Protein AF-A0A2V8BBV4-F1 (afdb_monomer)

Foldseek 3Di:
DDDDDDDDDDPDDPPVVVVVVVVVVVVVVVVVVVVVVVVVVVVVVVVPDPPPPPVVVVVVVVVVVVVVVVVVVLFAFQDCLLFAQVQLVVLAQLPCVVVLQWHWHFFWEQALVPRDTGTQQDDFQSQHSALLSVLQVCCQPPVVAHDPSRFDHDDDPDDPVVVCVVDVDHTRNFAQDPPPRDTPSRVVSVVSNPHGFAAFADADPLLVLLVVLCVVLVLCSAQPQWGWGDDDPDSSRGGHIHRFRGSQTWTQQPPFPCDDHRRGGSRITGGGGLGCVLVDADDDPVRPRGDPLSVLCSGHRSSNSSSVSLVVDDPSNNSSNRSNSNRD

Radius of gyration: 27.38 Å; Cα contacts (8 Å, |Δi|>4): 490; chains: 1; bounding box: 69×73×59 Å

Solvent-accessible surface area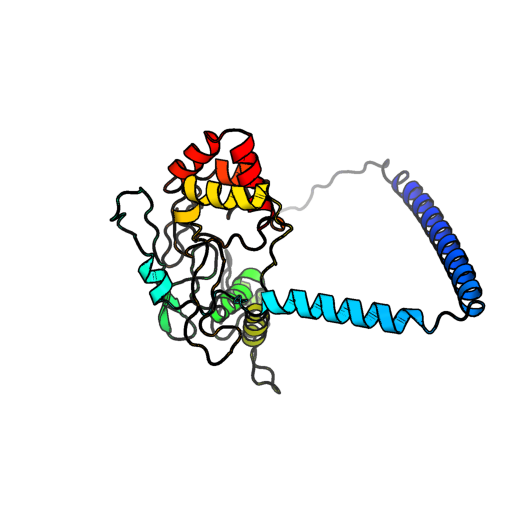 (backbone atoms only — not comparable to full-atom values): 18333 Å² total; per-residue (Å²): 135,82,88,87,84,85,90,89,90,77,96,76,66,75,72,62,63,61,57,58,58,59,59,55,57,58,56,55,58,55,52,57,59,56,52,54,58,54,51,57,60,53,58,63,57,58,76,74,54,93,76,76,74,64,61,70,56,54,52,53,54,52,52,52,52,50,53,56,61,48,62,74,58,73,61,50,33,42,53,74,80,50,40,45,56,69,66,40,56,72,62,44,28,66,78,31,84,86,67,84,60,49,45,34,26,58,27,64,30,68,30,80,88,75,70,46,78,38,50,13,62,35,71,61,41,15,60,22,52,42,62,51,53,43,39,42,52,44,32,31,80,76,66,73,37,23,23,90,88,41,49,69,83,87,66,85,95,54,52,73,71,61,46,53,74,77,48,83,75,71,71,42,65,49,55,57,38,89,88,79,65,43,36,59,46,57,53,51,28,52,50,60,58,69,40,68,63,58,65,68,51,80,74,54,72,48,19,57,54,5,53,55,45,36,49,75,34,47,51,36,76,55,32,22,59,60,48,57,24,33,90,47,95,49,77,67,39,34,64,18,50,30,78,36,28,25,56,46,24,31,36,42,34,63,69,47,83,72,55,66,41,85,66,24,49,29,43,34,36,28,42,65,58,40,61,28,42,60,79,56,71,56,31,72,99,85,45,82,16,80,43,71,69,49,39,46,69,58,33,24,58,48,37,33,64,28,31,51,43,52,74,67,43,54,72,71,56,42,50,14,30,50,41,25,53,55,15,33

Mean predicted aligned error: 13.1 Å

Nearest PDB structures (foldseek):
  5c2w-assembly1_C  TM=7.168E-01  e=1.968E-04  Candidatus Kuenenia stuttgartensis
  3o5c-assembly2_C  TM=5.918E-01  e=4.140E-04  Shewanella oneidensis

Secondary structure (DSSP, 8-state):
----------TTSHHHHHHHHHHHHHHHHHHHHHHHHHHHHHHHHHTSS---SSHHHHHHHHHHHHHHHHHHTSSB-S-STTS-HHHHHTT--TT-TT-SS---B--EEE-TTT--EEE--BSTT--BSSHHHHHHHHHHHHH----SSS-S---SSS-HHHHHHH--SPSP-----TTT---HHHHHHHHHHHPPPPPP----HHHHHHHHHHHHTTGGGTS-S-EE----SSTTTTT-EE--S----EEE-S---S--BTTB-SSEEE----TTGGG--SBSSSS-BSSHHHHHHH--GGGHHHHHHHHHS-HHHHHHHHHHHHH-

pLDDT: mean 80.28, std 25.25, range [24.42, 98.56]

Sequence (328 aa):
MRCLGSPAENSRSSAWVSAISRRSRRSKTASVRRSTARAARSATACRRSGARASWRKSGRRAETNAASSWSSYRSRARCFRPIPDEVLLALDDADDRDGDGISGRAAIVTDIATGHRRVGRFGWKAQQATLLAFSADAYRNEMGITNDLFPDEVAFGITAEQMKLCDRIPDPEDKPDRRTRRRAIDNFESFMKFLAPAGRGPIDDAGRAGEAVFGAAGCASCHVPSLQTGPSPNPLFNRKVVPLFSDLLLHDIGTGDGISQEAASPQEFRTPPLWGLRLRRPLLHDGTAATVEDAIGLHGGEAASARGRFLALPADRRAALLAFLKSL

Structure (mmCIF, N/CA/C/O backbone):
data_AF-A0A2V8BBV4-F1
#
_entry.id   AF-A0A2V8BBV4-F1
#
loop_
_atom_site.group_PDB
_atom_site.id
_atom_site.type_symbol
_atom_site.label_atom_id
_atom_site.label_alt_id
_atom_site.label_comp_id
_atom_site.label_asym_id
_atom_site.label_entity_id
_atom_site.label_seq_id
_atom_site.pdbx_PDB_ins_code
_atom_site.Cartn_x
_atom_site.Cartn_y
_atom_site.Cartn_z
_atom_site.occupancy
_atom_site.B_iso_or_equiv
_atom_site.auth_seq_id
_atom_site.auth_comp_id
_atom_site.auth_asym_id
_atom_site.auth_atom_id
_atom_site.pdbx_PDB_model_num
ATOM 1 N N . MET A 1 1 ? 37.925 34.035 -15.798 1.00 33.38 1 MET A N 1
ATOM 2 C CA . MET A 1 1 ? 38.186 35.017 -14.724 1.00 33.38 1 MET A CA 1
ATOM 3 C C . MET A 1 1 ? 38.431 34.265 -13.420 1.00 33.38 1 MET A C 1
ATOM 5 O O . MET A 1 1 ? 37.592 33.471 -13.041 1.00 33.38 1 MET A O 1
ATOM 9 N N . ARG A 1 2 ? 39.627 34.481 -12.851 1.00 26.50 2 ARG A N 1
ATOM 10 C CA . ARG A 1 2 ? 40.123 34.310 -11.466 1.00 26.50 2 ARG A CA 1
ATOM 11 C C . ARG A 1 2 ? 39.508 33.256 -10.523 1.00 26.50 2 ARG A C 1
ATOM 13 O O . ARG A 1 2 ? 38.396 33.403 -10.036 1.00 26.50 2 ARG A O 1
ATOM 20 N N . CYS A 1 3 ? 40.378 32.328 -10.118 1.00 24.77 3 CYS A N 1
ATOM 21 C CA . CYS A 1 3 ? 40.445 31.758 -8.772 1.00 24.77 3 CYS A CA 1
ATOM 22 C C . CYS A 1 3 ? 40.756 32.841 -7.720 1.00 24.77 3 CYS A C 1
ATOM 24 O O . CYS A 1 3 ? 41.523 33.757 -8.025 1.00 24.77 3 CYS A O 1
ATOM 26 N N . LEU A 1 4 ? 40.245 32.675 -6.492 1.00 29.42 4 LEU A N 1
ATOM 27 C CA . LEU A 1 4 ? 40.968 32.699 -5.199 1.00 29.42 4 LEU A CA 1
ATOM 28 C C . LEU A 1 4 ? 40.015 33.033 -4.038 1.00 29.42 4 LEU A C 1
ATOM 30 O O . LEU A 1 4 ? 39.284 34.017 -4.097 1.00 29.42 4 LEU A O 1
ATOM 34 N N . GLY A 1 5 ? 40.097 32.247 -2.960 1.00 24.42 5 GLY A N 1
ATOM 35 C CA . GLY A 1 5 ? 39.477 32.568 -1.674 1.00 24.42 5 GLY A CA 1
ATOM 36 C C . GLY A 1 5 ? 39.416 31.391 -0.696 1.00 24.42 5 GLY A C 1
ATOM 37 O O . GLY A 1 5 ? 38.354 30.812 -0.514 1.00 24.42 5 GLY A O 1
ATOM 38 N N . SER A 1 6 ? 40.541 31.059 -0.053 1.00 28.62 6 SER A N 1
ATOM 39 C CA . SER A 1 6 ? 40.539 30.477 1.307 1.00 28.62 6 SER A CA 1
ATOM 40 C C . SER A 1 6 ? 40.497 31.628 2.319 1.00 28.62 6 SER A C 1
ATOM 42 O O . SER A 1 6 ? 41.046 32.692 2.020 1.00 28.62 6 SER A O 1
ATOM 44 N N . PRO A 1 7 ? 39.902 31.443 3.513 1.00 33.72 7 PRO A N 1
ATOM 45 C CA . PRO A 1 7 ? 40.756 31.190 4.685 1.00 33.72 7 PRO A CA 1
ATOM 46 C C . PRO A 1 7 ? 40.105 30.319 5.781 1.00 33.72 7 PRO A C 1
ATOM 48 O O . PRO A 1 7 ? 38.913 30.438 6.036 1.00 33.72 7 PRO A O 1
ATOM 51 N N . ALA A 1 8 ? 40.908 29.517 6.496 1.00 27.64 8 ALA A N 1
ATOM 52 C CA . ALA A 1 8 ? 40.743 29.262 7.938 1.00 27.64 8 ALA A CA 1
ATOM 53 C C . ALA A 1 8 ? 41.850 28.331 8.472 1.00 27.64 8 ALA A C 1
ATOM 55 O O . ALA A 1 8 ? 41.831 27.128 8.226 1.00 27.64 8 ALA A O 1
ATOM 56 N N . GLU A 1 9 ? 42.764 28.867 9.281 1.00 28.88 9 GLU A N 1
ATOM 57 C CA . GLU A 1 9 ? 43.585 28.084 10.211 1.00 28.88 9 GLU A CA 1
ATOM 58 C C . GLU A 1 9 ? 43.167 28.437 11.642 1.00 28.88 9 GLU A C 1
ATOM 60 O O . GLU A 1 9 ? 43.255 29.588 12.061 1.00 28.88 9 GLU A O 1
ATOM 65 N N . ASN A 1 10 ? 42.705 27.437 12.399 1.00 29.36 10 ASN A N 1
ATOM 66 C CA . ASN A 1 10 ? 42.511 27.537 13.844 1.00 29.36 10 ASN A CA 1
ATOM 67 C C . ASN A 1 10 ? 43.120 26.291 14.508 1.00 29.36 10 ASN A C 1
ATOM 69 O O . ASN A 1 10 ? 42.535 25.206 14.554 1.00 29.36 10 ASN A O 1
ATOM 73 N N . SER A 1 11 ? 44.354 26.439 14.976 1.00 35.12 11 SER A N 1
ATOM 74 C CA . SER A 1 11 ? 45.202 25.396 15.550 1.00 35.12 11 SER A CA 1
ATOM 75 C C . SER A 1 11 ? 44.885 25.147 17.031 1.00 35.12 11 SER A C 1
ATOM 77 O O . SER A 1 11 ? 45.706 25.404 17.903 1.00 35.12 11 SER A O 1
ATOM 79 N N . ARG A 1 12 ? 43.693 24.623 17.359 1.00 35.91 12 ARG A N 1
ATOM 80 C CA . ARG A 1 12 ? 43.399 24.116 18.727 1.00 35.91 12 ARG A CA 1
ATOM 81 C C . ARG A 1 12 ? 42.629 22.788 18.810 1.00 35.91 12 ARG A C 1
ATOM 83 O O . ARG A 1 12 ? 42.395 22.295 19.910 1.00 35.91 12 ARG A O 1
ATOM 90 N N . SER A 1 13 ? 42.329 22.136 17.685 1.00 38.66 13 SER A N 1
ATOM 91 C CA . SER A 1 13 ? 41.470 20.932 17.659 1.00 38.66 13 SER A CA 1
ATOM 92 C C . SER A 1 13 ? 42.217 19.586 17.592 1.00 38.66 13 SER A C 1
ATOM 94 O O . SER A 1 13 ? 41.615 18.534 17.795 1.00 38.66 13 SER A O 1
ATOM 96 N N . SER A 1 14 ? 43.531 19.571 17.344 1.00 39.09 14 SER A N 1
ATOM 97 C CA . SER A 1 14 ? 44.295 18.332 17.093 1.00 39.09 14 SER A CA 1
ATOM 98 C C . SER A 1 14 ? 44.767 17.595 18.360 1.00 39.09 14 SER A C 1
ATOM 100 O O . SER A 1 1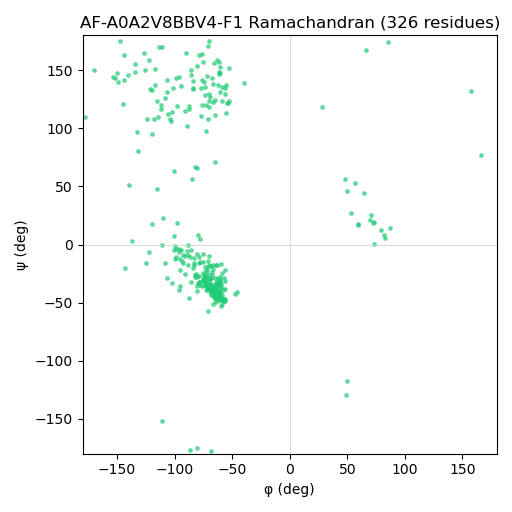4 ? 45.007 16.385 18.319 1.00 39.09 14 SER A O 1
ATOM 102 N N . ALA A 1 15 ? 44.834 18.269 19.514 1.00 38.44 15 ALA A N 1
ATOM 103 C CA . ALA A 1 15 ? 45.296 17.659 20.768 1.00 38.44 15 ALA A CA 1
ATOM 104 C C . ALA A 1 15 ? 44.214 16.822 21.490 1.00 38.44 15 ALA A C 1
ATOM 106 O O . ALA A 1 15 ? 44.534 15.839 22.159 1.00 38.44 15 ALA A O 1
ATOM 107 N N . TRP A 1 16 ? 42.928 17.144 21.311 1.00 31.94 16 TRP A N 1
ATOM 108 C CA . TRP A 1 16 ? 41.819 16.460 21.997 1.00 31.94 16 TRP A CA 1
ATOM 109 C C . TRP A 1 16 ? 41.426 15.120 21.354 1.00 31.94 16 TRP A C 1
ATOM 111 O O . TRP A 1 16 ? 41.138 14.147 22.056 1.00 31.94 16 TRP A O 1
ATOM 121 N N . VAL A 1 17 ? 41.495 15.018 20.023 1.00 37.31 17 VAL A N 1
ATOM 122 C CA . VAL A 1 17 ? 41.099 13.803 19.281 1.00 37.31 17 VAL A CA 1
ATOM 123 C C . VAL A 1 17 ? 42.067 12.632 19.535 1.00 37.31 17 VAL A C 1
ATOM 125 O O . VAL A 1 17 ? 41.658 11.468 19.594 1.00 37.31 17 VAL A O 1
ATOM 128 N N . SER A 1 18 ? 43.345 12.917 19.805 1.00 37.44 18 SER A N 1
ATOM 129 C CA . SER A 1 18 ? 44.367 11.888 20.059 1.00 37.44 18 SER A CA 1
ATOM 130 C C . SER A 1 18 ? 44.262 11.219 21.441 1.00 37.44 18 SER A C 1
ATOM 132 O O . SER A 1 18 ? 44.633 10.048 21.590 1.00 37.44 18 SER A O 1
ATOM 134 N N . ALA A 1 19 ? 43.717 11.904 22.453 1.00 40.12 19 ALA A N 1
ATOM 135 C CA . ALA A 1 19 ? 43.599 11.372 23.817 1.00 40.12 19 ALA A CA 1
ATOM 136 C C . ALA A 1 19 ? 42.428 10.377 23.979 1.00 40.12 19 ALA A C 1
ATOM 138 O O . ALA A 1 19 ? 42.551 9.367 24.681 1.00 40.12 19 ALA A O 1
ATOM 139 N N . ILE A 1 20 ? 41.315 10.599 23.270 1.00 38.31 20 ILE A N 1
ATOM 140 C CA . ILE A 1 20 ? 40.107 9.752 23.332 1.00 38.31 20 ILE A CA 1
ATOM 141 C C . ILE A 1 20 ? 40.338 8.395 22.636 1.00 38.31 20 ILE A C 1
ATOM 143 O O . ILE A 1 20 ? 39.931 7.343 23.142 1.00 38.31 20 ILE A O 1
ATOM 147 N N . SER A 1 21 ? 41.097 8.386 21.534 1.00 38.47 21 SER A N 1
ATOM 148 C CA . SER A 1 21 ? 41.453 7.174 20.777 1.00 38.47 21 SER A CA 1
ATOM 149 C C . SER A 1 21 ? 42.280 6.165 21.597 1.00 38.47 21 SER A C 1
ATOM 151 O O . SER A 1 21 ? 42.015 4.956 21.574 1.00 38.47 21 SER A O 1
ATOM 153 N N . ARG A 1 22 ? 43.238 6.639 22.410 1.00 37.94 22 ARG A N 1
ATOM 154 C CA . ARG A 1 22 ? 44.103 5.761 23.227 1.00 37.94 22 ARG A CA 1
ATOM 155 C C . ARG A 1 22 ? 43.372 5.144 24.426 1.00 37.94 22 ARG A C 1
ATOM 157 O O . ARG A 1 22 ? 43.650 3.995 24.777 1.00 37.94 22 ARG A O 1
ATOM 164 N N . ARG A 1 23 ? 42.404 5.853 25.022 1.00 39.72 23 ARG A N 1
ATOM 165 C CA . ARG A 1 23 ? 41.614 5.360 26.170 1.00 39.72 23 ARG A CA 1
ATOM 166 C C . ARG A 1 23 ? 40.591 4.288 25.754 1.00 39.72 23 ARG A C 1
ATOM 168 O O . ARG A 1 23 ? 40.411 3.309 26.473 1.00 39.72 23 ARG A O 1
ATOM 175 N N . SER A 1 24 ? 40.021 4.411 24.551 1.00 38.56 24 SER A N 1
ATOM 176 C CA . SER A 1 24 ? 39.082 3.446 23.946 1.00 38.56 24 SER A CA 1
ATOM 177 C C . SER A 1 24 ? 39.729 2.095 23.577 1.00 38.56 24 SER A C 1
ATOM 179 O O . SER A 1 24 ? 39.134 1.032 23.773 1.00 38.56 24 SER A O 1
ATOM 181 N N . ARG A 1 25 ? 40.990 2.086 23.112 1.00 37.25 25 ARG A N 1
ATOM 182 C CA . ARG A 1 25 ? 41.693 0.833 22.758 1.00 37.25 25 ARG A CA 1
ATOM 183 C C . ARG A 1 25 ? 42.127 -0.003 23.970 1.00 37.25 25 ARG A C 1
ATOM 185 O O . ARG A 1 25 ? 42.160 -1.230 23.873 1.00 37.25 25 ARG A O 1
ATOM 192 N N . ARG A 1 26 ? 42.424 0.619 25.121 1.00 42.50 26 ARG A N 1
ATOM 193 C CA . ARG A 1 26 ? 42.791 -0.103 26.360 1.00 42.50 26 ARG A CA 1
ATOM 194 C C . ARG A 1 26 ? 41.594 -0.761 27.064 1.00 42.50 26 ARG A C 1
ATOM 196 O O . ARG A 1 26 ? 41.768 -1.810 27.676 1.00 42.50 26 ARG A O 1
ATOM 203 N N . SER A 1 27 ? 40.383 -0.205 26.958 1.00 40.56 27 SER A N 1
ATOM 204 C CA . SER A 1 27 ? 39.184 -0.794 27.583 1.00 40.56 27 SER A CA 1
ATOM 205 C C . SER A 1 27 ? 38.652 -2.016 26.818 1.00 40.56 27 SER A C 1
ATOM 207 O O . SER A 1 27 ? 38.240 -3.001 27.435 1.00 40.56 27 SER A O 1
ATOM 209 N N . LYS A 1 28 ? 38.737 -2.015 25.479 1.00 39.47 28 LYS A N 1
ATOM 210 C CA . LYS A 1 28 ? 38.304 -3.149 24.639 1.00 39.47 28 LYS A CA 1
ATOM 211 C C . LYS A 1 28 ? 39.195 -4.390 24.788 1.00 39.47 28 LYS A C 1
ATOM 213 O O . LYS A 1 28 ? 38.678 -5.502 24.837 1.00 39.47 28 LYS A O 1
ATOM 218 N N . THR A 1 29 ? 40.511 -4.230 24.940 1.00 43.38 29 THR A N 1
ATOM 219 C CA . THR A 1 29 ? 41.446 -5.366 25.091 1.00 43.38 29 THR A CA 1
ATOM 220 C C . THR A 1 29 ? 41.356 -6.055 26.460 1.00 43.38 29 THR A C 1
ATOM 222 O O . THR A 1 29 ? 41.518 -7.274 26.544 1.00 43.38 29 THR A O 1
ATOM 225 N N . ALA A 1 30 ? 41.013 -5.324 27.527 1.00 40.81 30 ALA A N 1
ATOM 226 C CA . ALA A 1 30 ? 40.791 -5.897 28.858 1.00 40.81 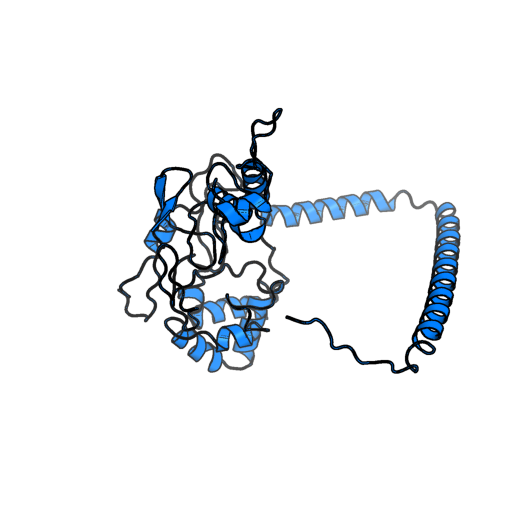30 ALA A CA 1
ATOM 227 C C . ALA A 1 30 ? 39.462 -6.678 28.969 1.00 40.81 30 ALA A C 1
ATOM 229 O O . ALA A 1 30 ? 39.405 -7.709 29.643 1.00 40.81 30 ALA A O 1
ATOM 230 N N . SER A 1 31 ? 38.411 -6.225 28.273 1.00 36.66 31 SER A N 1
ATOM 231 C CA . SER A 1 31 ? 37.093 -6.881 28.237 1.00 36.66 31 SER A CA 1
ATOM 232 C C . SER A 1 31 ? 37.140 -8.250 27.536 1.00 36.66 31 SER A C 1
ATOM 234 O O . SER A 1 31 ? 36.657 -9.249 28.073 1.00 36.66 31 SER A O 1
ATOM 236 N N . VAL A 1 32 ? 37.838 -8.338 26.397 1.00 38.88 32 VAL A N 1
ATOM 237 C CA . VAL A 1 32 ? 37.970 -9.581 25.609 1.00 38.88 32 VAL A CA 1
ATOM 238 C C . VAL A 1 32 ? 38.829 -10.647 26.314 1.00 38.88 32 VAL A C 1
ATOM 240 O O . VAL A 1 32 ? 38.579 -11.846 26.183 1.00 38.88 32 VAL A O 1
ATOM 243 N N . ARG A 1 33 ? 39.812 -10.248 27.135 1.00 38.31 33 ARG A N 1
ATOM 244 C CA . ARG A 1 33 ? 40.607 -11.200 27.939 1.00 38.31 33 ARG A CA 1
ATOM 245 C C . ARG A 1 33 ? 39.842 -11.772 29.140 1.00 38.31 33 ARG A C 1
ATOM 247 O O . ARG A 1 33 ? 40.114 -12.898 29.548 1.00 38.31 33 ARG A O 1
ATOM 254 N N . ARG A 1 34 ? 38.864 -11.045 29.701 1.00 40.38 34 ARG A N 1
ATOM 255 C CA . ARG A 1 34 ? 38.029 -11.549 30.812 1.00 40.38 34 ARG A CA 1
ATOM 256 C C . ARG A 1 34 ? 36.920 -12.495 30.341 1.00 40.38 34 ARG A C 1
ATOM 258 O O . ARG A 1 34 ? 36.588 -13.429 31.069 1.00 40.38 34 ARG A O 1
ATOM 265 N N . SER A 1 35 ? 36.377 -12.306 29.136 1.00 39.00 35 SER A N 1
ATOM 266 C CA . SER A 1 35 ? 35.329 -13.181 28.582 1.00 39.00 35 SER A CA 1
ATOM 267 C C . SER A 1 35 ? 35.866 -14.552 28.152 1.00 39.00 35 SER A C 1
ATOM 269 O O . SER A 1 35 ? 35.248 -15.577 28.446 1.00 39.00 35 SER A O 1
ATOM 271 N N . THR A 1 36 ? 37.061 -14.598 27.558 1.00 40.12 36 THR A N 1
ATOM 272 C CA . THR A 1 36 ? 37.710 -15.847 27.117 1.00 40.12 36 THR A CA 1
ATOM 273 C C . THR A 1 36 ? 38.143 -16.737 28.291 1.00 40.12 36 THR A C 1
ATOM 275 O O . THR A 1 36 ? 37.942 -17.951 28.250 1.00 40.12 36 THR A O 1
ATOM 278 N N . ALA A 1 37 ? 38.605 -16.153 29.402 1.00 39.16 37 ALA A N 1
ATOM 279 C CA . ALA A 1 37 ? 38.940 -16.900 30.620 1.00 39.16 37 ALA A CA 1
ATOM 280 C C . ALA A 1 37 ? 37.709 -17.500 31.341 1.00 39.16 37 ALA A C 1
ATOM 282 O O . ALA A 1 37 ? 37.815 -18.547 31.985 1.00 39.16 37 ALA A O 1
ATOM 283 N N . ARG A 1 38 ? 36.529 -16.869 31.223 1.00 38.56 38 ARG A N 1
ATOM 284 C CA . ARG A 1 38 ? 35.267 -17.348 31.825 1.00 38.56 38 ARG A CA 1
ATOM 285 C C . ARG A 1 38 ? 34.626 -18.476 31.002 1.00 38.56 38 ARG A C 1
ATOM 287 O O . ARG A 1 38 ? 34.068 -19.414 31.575 1.00 38.56 38 ARG A O 1
ATOM 294 N N . ALA A 1 39 ? 34.782 -18.430 29.677 1.00 36.94 39 ALA A N 1
ATOM 295 C CA . ALA A 1 39 ? 34.361 -19.495 28.766 1.00 36.94 39 ALA A CA 1
ATOM 296 C C . ALA A 1 39 ? 35.207 -20.773 28.938 1.00 36.94 39 ALA A C 1
ATOM 298 O O . ALA A 1 39 ? 34.655 -21.870 29.026 1.00 36.94 39 ALA A O 1
ATOM 299 N N . ALA A 1 40 ? 36.530 -20.634 29.100 1.00 37.75 40 ALA A N 1
ATOM 300 C CA . ALA A 1 40 ? 37.429 -21.772 29.301 1.00 37.75 40 ALA A CA 1
ATOM 301 C C . ALA A 1 40 ? 37.168 -22.523 30.624 1.00 37.75 40 ALA A C 1
ATOM 303 O O . ALA A 1 40 ? 37.191 -23.750 30.644 1.00 37.75 40 ALA A O 1
ATOM 304 N N . ARG A 1 41 ? 36.836 -21.818 31.718 1.00 41.19 41 ARG A N 1
ATOM 305 C CA . ARG A 1 41 ? 36.499 -22.454 33.013 1.00 41.19 41 ARG A CA 1
ATOM 306 C C . ARG A 1 41 ? 35.147 -23.181 33.002 1.00 41.19 41 ARG A C 1
ATOM 308 O O . ARG A 1 41 ? 34.988 -24.172 33.710 1.00 41.19 41 ARG A O 1
ATOM 315 N N . SER A 1 42 ? 34.202 -22.735 32.173 1.00 42.84 42 SER A N 1
ATOM 316 C CA . SER A 1 42 ? 32.868 -23.349 32.052 1.00 42.84 42 SER A CA 1
ATOM 317 C C . SER A 1 42 ? 32.888 -24.638 31.215 1.00 42.84 42 SER A C 1
ATOM 319 O O . SER A 1 42 ? 32.157 -25.584 31.505 1.00 42.84 42 SER A O 1
ATOM 321 N N . ALA A 1 43 ? 33.779 -24.721 30.219 1.00 35.84 43 ALA A N 1
ATOM 322 C CA . ALA A 1 43 ? 33.943 -25.910 29.380 1.00 35.84 43 ALA A CA 1
ATOM 323 C C . ALA A 1 43 ? 34.571 -27.102 30.133 1.00 35.84 43 ALA A C 1
ATOM 325 O O . ALA A 1 43 ? 34.209 -28.253 29.880 1.00 35.84 43 ALA A O 1
ATOM 326 N N . THR A 1 44 ? 35.464 -26.843 31.096 1.00 38.00 44 THR A N 1
ATOM 327 C CA . THR A 1 44 ? 36.112 -27.896 31.901 1.00 38.00 44 THR A CA 1
ATOM 328 C C . THR A 1 44 ? 35.172 -28.483 32.961 1.00 38.00 44 THR A C 1
ATOM 330 O O . THR A 1 44 ? 35.253 -29.674 33.255 1.00 38.00 44 THR A O 1
ATOM 333 N N . ALA A 1 45 ? 34.224 -27.692 33.481 1.00 36.28 45 ALA A N 1
ATOM 334 C CA . ALA A 1 45 ? 33.210 -28.164 34.430 1.00 36.28 45 ALA A CA 1
ATOM 335 C C . ALA A 1 45 ? 32.166 -29.091 33.772 1.00 36.28 45 ALA A C 1
ATOM 337 O O . ALA A 1 45 ? 31.734 -30.068 34.379 1.00 36.28 45 ALA A O 1
ATOM 338 N N . CYS A 1 46 ? 31.819 -28.844 32.503 1.00 32.53 46 CYS A N 1
ATOM 339 C CA . CYS A 1 46 ? 30.805 -29.613 31.772 1.00 32.53 46 CYS A CA 1
ATOM 340 C C . CYS A 1 46 ? 31.279 -31.023 31.350 1.00 32.53 46 CYS A C 1
ATOM 342 O O . CYS A 1 46 ? 30.467 -31.911 31.112 1.00 32.53 46 CYS A O 1
ATOM 344 N N . ARG A 1 47 ? 32.597 -31.280 31.300 1.00 35.84 47 ARG A N 1
ATOM 345 C CA . ARG A 1 47 ? 33.138 -32.622 30.993 1.00 35.84 47 ARG A CA 1
ATOM 346 C C . ARG A 1 47 ? 33.106 -33.598 32.174 1.00 35.84 47 ARG A C 1
ATOM 348 O O . ARG A 1 47 ? 33.338 -34.782 31.957 1.00 35.84 47 ARG A O 1
ATOM 355 N N . ARG A 1 48 ? 32.823 -33.135 33.399 1.00 39.97 48 ARG A N 1
ATOM 356 C CA . ARG A 1 48 ? 32.825 -33.976 34.611 1.00 39.97 48 ARG A CA 1
ATOM 357 C C . ARG A 1 48 ? 31.442 -34.449 35.071 1.00 39.97 48 ARG A C 1
ATOM 359 O O . ARG A 1 48 ? 31.383 -35.365 35.881 1.00 39.97 48 ARG A O 1
ATOM 366 N N . SER A 1 49 ? 30.345 -33.900 34.551 1.00 44.59 49 SER A N 1
ATOM 367 C CA . SER A 1 49 ? 28.982 -34.315 34.910 1.00 44.59 49 SER A CA 1
ATOM 368 C C . SER A 1 49 ? 28.270 -34.936 33.702 1.00 44.59 49 SER A C 1
ATOM 370 O O . SER A 1 49 ? 27.956 -34.265 32.724 1.00 44.59 49 SER A O 1
ATOM 372 N N . GLY A 1 50 ? 28.041 -36.251 33.741 1.00 43.03 50 GLY A N 1
ATOM 373 C CA . GLY A 1 50 ? 27.445 -37.046 32.659 1.00 43.03 50 GLY A CA 1
ATOM 374 C C . GLY A 1 50 ? 25.987 -36.700 32.314 1.00 43.03 50 GLY A C 1
ATOM 375 O O . GLY A 1 50 ? 25.085 -37.498 32.540 1.00 43.03 50 GLY A O 1
ATOM 376 N N . ALA A 1 51 ? 25.741 -35.540 31.702 1.00 40.53 51 ALA A N 1
ATOM 377 C CA . ALA A 1 51 ? 24.420 -35.057 31.300 1.00 40.53 51 ALA A CA 1
ATOM 378 C C . ALA A 1 51 ? 24.147 -35.275 29.795 1.00 40.53 51 ALA A C 1
ATOM 380 O O . ALA A 1 51 ? 23.974 -34.323 29.038 1.00 40.53 51 ALA A O 1
ATOM 381 N N . ARG A 1 52 ? 24.099 -36.533 29.327 1.00 35.69 52 ARG A N 1
ATOM 382 C CA . ARG A 1 52 ? 23.687 -36.860 27.937 1.00 35.69 52 ARG A CA 1
ATOM 383 C C . ARG A 1 52 ? 22.205 -37.237 27.783 1.00 35.69 52 ARG A C 1
ATOM 385 O O . ARG A 1 52 ? 21.705 -37.249 26.663 1.00 35.69 52 ARG A O 1
ATOM 392 N N . ALA A 1 53 ? 21.473 -37.491 28.872 1.00 33.38 53 ALA A N 1
ATOM 393 C CA . ALA A 1 53 ? 20.100 -38.008 28.791 1.00 33.38 53 ALA A CA 1
ATOM 394 C C . ALA A 1 53 ? 18.985 -36.935 28.761 1.00 33.38 53 ALA A C 1
ATOM 396 O O . ALA A 1 53 ? 17.919 -37.196 28.203 1.00 33.38 53 ALA A O 1
ATOM 397 N N . SER A 1 54 ? 19.194 -35.722 29.297 1.00 32.62 54 SER A N 1
ATOM 398 C CA . SER A 1 54 ? 18.115 -34.711 29.379 1.00 32.62 54 SER A CA 1
ATOM 399 C C . SER A 1 54 ? 17.881 -33.932 28.074 1.00 32.62 54 SER A C 1
ATOM 401 O O . SER A 1 54 ? 16.751 -33.533 27.790 1.00 32.62 54 SER A O 1
ATOM 403 N N . TRP A 1 55 ? 18.900 -33.812 27.214 1.00 28.92 55 TRP A N 1
ATOM 404 C CA . TRP A 1 55 ? 18.819 -33.080 25.941 1.00 28.92 55 TRP A CA 1
ATOM 405 C C . TRP A 1 55 ? 17.897 -33.735 24.897 1.00 28.92 55 TRP A C 1
ATOM 407 O O . TRP A 1 55 ? 17.304 -33.051 24.065 1.00 28.92 55 TRP A O 1
ATOM 417 N N . ARG A 1 56 ? 17.699 -35.060 24.959 1.00 32.94 56 ARG A N 1
ATOM 418 C CA . ARG A 1 56 ? 16.853 -35.793 23.993 1.00 32.94 56 ARG A CA 1
ATOM 419 C C . ARG A 1 56 ? 15.347 -35.672 24.273 1.00 32.94 56 ARG A C 1
ATOM 421 O O . ARG A 1 56 ? 14.541 -36.014 23.403 1.00 32.94 56 ARG A O 1
ATOM 428 N N . LYS A 1 57 ? 14.961 -35.228 25.479 1.00 35.16 57 LYS A N 1
ATOM 429 C CA . LYS A 1 57 ? 13.563 -34.941 25.862 1.00 35.16 57 LYS A CA 1
ATOM 430 C C . LYS A 1 57 ? 13.217 -33.459 25.678 1.00 35.16 57 LYS A C 1
ATOM 432 O O . LYS A 1 57 ? 12.108 -33.166 25.240 1.00 35.16 57 LYS A O 1
ATOM 437 N N . SER A 1 58 ? 14.155 -32.542 25.933 1.00 38.09 58 SER A N 1
ATOM 438 C CA . SER A 1 58 ? 13.957 -31.106 25.681 1.00 38.09 58 SER A CA 1
ATOM 439 C C . SER A 1 58 ? 13.905 -30.772 24.186 1.00 38.09 58 SER A C 1
ATOM 441 O O . SER A 1 58 ? 13.042 -29.998 23.782 1.00 38.09 58 SER A O 1
ATOM 443 N N . GLY A 1 59 ? 14.729 -31.424 23.352 1.00 34.50 59 GLY A N 1
ATOM 444 C CA . GLY A 1 59 ? 14.688 -31.255 21.891 1.00 34.50 59 GLY A CA 1
ATOM 445 C C . GLY A 1 59 ? 13.350 -31.670 21.268 1.00 34.50 59 GLY A C 1
ATOM 446 O O . GLY A 1 59 ? 12.780 -30.926 20.479 1.00 34.50 59 GLY A O 1
ATOM 447 N N . ARG A 1 60 ? 12.773 -32.795 21.717 1.00 34.19 60 ARG A N 1
ATOM 448 C CA . ARG A 1 60 ? 11.467 -33.269 21.225 1.00 34.19 60 ARG A CA 1
ATOM 449 C C . ARG A 1 60 ? 10.297 -32.368 21.627 1.00 34.19 60 ARG A C 1
ATOM 451 O O . ARG A 1 60 ? 9.395 -32.181 20.824 1.00 34.19 60 ARG A O 1
ATOM 458 N N . ARG A 1 61 ? 10.319 -31.773 22.828 1.00 31.56 61 ARG A N 1
ATOM 459 C CA . ARG A 1 61 ? 9.304 -30.782 23.245 1.00 31.56 61 ARG A CA 1
ATOM 460 C C . ARG A 1 61 ? 9.416 -29.462 22.475 1.00 31.56 61 ARG A C 1
ATOM 462 O O . ARG A 1 61 ? 8.394 -28.836 22.200 1.00 31.56 61 ARG A O 1
ATOM 469 N N . ALA A 1 62 ? 10.633 -29.044 22.124 1.00 34.91 62 ALA A N 1
ATOM 470 C CA . ALA A 1 62 ? 10.859 -27.855 21.303 1.00 34.91 62 ALA A CA 1
ATOM 471 C C . ALA A 1 62 ? 10.376 -28.063 19.855 1.00 34.91 62 ALA A C 1
ATOM 473 O O . ALA A 1 62 ? 9.715 -27.184 19.305 1.00 34.91 62 ALA A O 1
ATOM 474 N N . GLU A 1 63 ? 10.614 -29.243 19.275 1.00 28.75 63 GLU A N 1
ATOM 475 C CA . GLU A 1 63 ? 10.116 -29.614 17.942 1.00 28.75 63 GLU A CA 1
ATOM 476 C C . GLU A 1 63 ? 8.586 -29.718 17.889 1.00 28.75 63 GLU A C 1
ATOM 478 O O . GLU A 1 63 ? 7.978 -29.222 16.943 1.00 28.75 63 GLU A O 1
ATOM 483 N N . THR A 1 64 ? 7.931 -30.276 18.915 1.00 34.50 64 THR A N 1
ATOM 484 C CA . THR A 1 64 ? 6.459 -30.345 18.959 1.00 34.50 64 THR A CA 1
ATOM 485 C C . THR A 1 64 ? 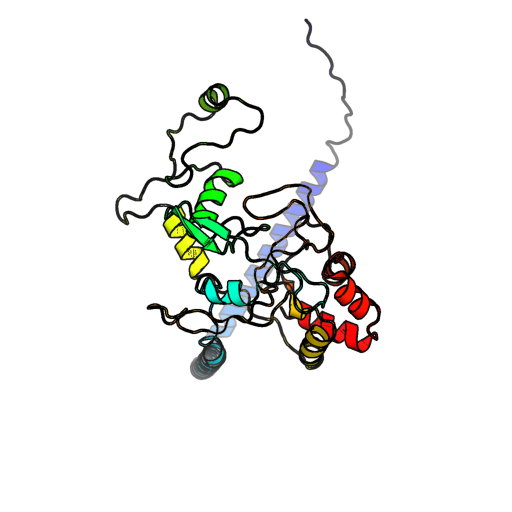5.811 -28.974 19.157 1.00 34.50 64 THR A C 1
ATOM 487 O O . THR A 1 64 ? 4.792 -28.688 18.530 1.00 34.50 64 THR A O 1
ATOM 490 N N . ASN A 1 65 ? 6.413 -28.090 19.964 1.00 33.78 65 ASN A N 1
ATOM 491 C CA . ASN A 1 65 ? 5.904 -26.726 20.143 1.00 33.78 65 ASN A CA 1
ATOM 492 C C . ASN A 1 65 ? 6.105 -25.871 18.882 1.00 33.78 65 ASN A C 1
ATOM 494 O O . ASN A 1 65 ? 5.190 -25.142 18.499 1.00 33.78 65 ASN A O 1
ATOM 498 N N . ALA A 1 66 ? 7.236 -26.017 18.183 1.00 31.97 66 ALA A N 1
ATOM 499 C CA . ALA A 1 66 ? 7.432 -25.412 16.868 1.00 31.97 66 ALA A CA 1
ATOM 500 C C . ALA A 1 66 ? 6.420 -25.966 15.848 1.00 31.97 66 ALA A C 1
ATOM 502 O O . ALA A 1 66 ? 5.725 -25.196 15.201 1.00 31.97 66 ALA A O 1
ATOM 503 N N . ALA A 1 67 ? 6.221 -27.282 15.762 1.00 28.86 67 ALA A N 1
ATOM 504 C CA . ALA A 1 67 ? 5.233 -27.863 14.850 1.00 28.86 67 ALA A CA 1
ATOM 505 C C . ALA A 1 67 ? 3.793 -27.373 15.125 1.00 28.86 67 ALA A C 1
ATOM 507 O O . ALA A 1 67 ? 3.040 -27.112 14.184 1.00 28.86 67 ALA A O 1
ATOM 508 N N . SER A 1 68 ? 3.424 -27.175 16.397 1.00 29.56 68 SER A N 1
ATOM 509 C CA . SER A 1 68 ? 2.099 -26.671 16.786 1.00 29.56 68 SER A CA 1
ATOM 510 C C . SER A 1 68 ? 1.881 -25.183 16.466 1.00 29.56 68 SER A C 1
ATOM 512 O O . SER A 1 68 ? 0.800 -24.825 15.997 1.00 29.56 68 SER A O 1
ATOM 514 N N . SER A 1 69 ? 2.903 -24.321 16.598 1.00 31.36 69 SER A N 1
ATOM 515 C CA . SER A 1 69 ? 2.801 -22.912 16.174 1.00 31.36 69 SER A CA 1
ATOM 516 C C . SER A 1 69 ? 2.818 -22.761 14.649 1.00 31.36 69 SER A C 1
ATOM 518 O O . SER A 1 69 ? 2.205 -21.849 14.100 1.00 31.36 69 SER A O 1
ATOM 520 N N . TRP A 1 70 ? 3.440 -23.703 13.938 1.00 26.08 70 TRP A N 1
ATOM 521 C CA . TRP A 1 70 ? 3.439 -23.746 12.476 1.00 26.08 70 TRP A CA 1
ATOM 522 C C . TRP A 1 70 ? 2.109 -24.239 11.892 1.00 26.08 70 TRP A C 1
ATOM 524 O O . TRP A 1 70 ? 1.775 -23.881 10.760 1.00 26.08 70 TRP A O 1
ATOM 534 N N . SER A 1 71 ? 1.322 -25.014 12.645 1.00 28.08 71 SER A N 1
ATOM 535 C CA . SER A 1 71 ? 0.021 -25.518 12.187 1.00 28.08 71 SER A CA 1
ATOM 536 C C . SER A 1 71 ? -1.022 -24.404 12.026 1.00 28.08 71 SER A C 1
ATOM 538 O O . SER A 1 71 ? -1.791 -24.435 11.068 1.00 28.08 71 SER A O 1
ATOM 540 N N . SER A 1 72 ? -1.014 -23.370 12.879 1.00 32.69 72 SER A N 1
ATOM 541 C CA . SER A 1 72 ? -1.920 -22.212 12.742 1.00 32.69 72 SER A CA 1
ATOM 542 C C . SER A 1 72 ? -1.475 -21.206 11.662 1.00 32.69 72 SER A C 1
ATOM 544 O O . SER A 1 72 ? -2.276 -20.398 11.191 1.00 32.69 72 SER A O 1
ATOM 546 N N . TYR A 1 73 ? -0.217 -21.296 11.209 1.00 36.38 73 TYR A N 1
ATOM 547 C CA . TYR A 1 73 ? 0.402 -20.435 10.188 1.00 36.38 73 TYR A CA 1
ATOM 548 C C . TYR A 1 73 ? 0.336 -20.988 8.750 1.00 36.38 73 TYR A C 1
ATOM 550 O O . TYR A 1 73 ? 0.749 -20.307 7.805 1.00 36.38 73 TYR A O 1
ATOM 558 N N . ARG A 1 74 ? -0.172 -22.211 8.542 1.00 35.19 74 ARG A N 1
ATOM 559 C CA . ARG A 1 74 ? -0.380 -22.798 7.197 1.00 35.19 74 ARG A CA 1
ATOM 560 C C . ARG A 1 74 ? -1.599 -22.222 6.462 1.00 35.19 74 ARG A C 1
ATOM 562 O O . ARG A 1 74 ? -1.734 -22.394 5.249 1.00 35.19 74 ARG A O 1
ATOM 569 N N . SER A 1 75 ? -2.479 -21.535 7.184 1.00 32.56 75 SER A N 1
ATOM 570 C CA . SER A 1 75 ? -3.793 -21.112 6.686 1.00 32.56 75 SER A CA 1
ATOM 571 C C . SER A 1 75 ? -3.812 -19.705 6.085 1.00 32.56 75 SER A C 1
ATOM 573 O O . SER A 1 75 ? -4.780 -19.356 5.418 1.00 32.56 75 SER A O 1
ATOM 575 N N . ARG A 1 76 ? -2.768 -18.896 6.310 1.00 44.97 76 ARG A N 1
ATOM 576 C CA . ARG A 1 76 ? -2.734 -17.476 5.925 1.00 44.97 76 ARG A CA 1
ATOM 577 C C . ARG A 1 76 ? -1.818 -17.266 4.726 1.00 44.97 76 ARG A C 1
ATOM 579 O O . ARG A 1 76 ? -0.693 -17.772 4.714 1.00 44.97 76 ARG A O 1
ATOM 586 N N . ALA A 1 77 ? -2.308 -16.545 3.719 1.00 45.00 77 ALA A N 1
ATOM 587 C CA . ALA A 1 77 ? -1.496 -16.221 2.553 1.00 45.00 77 ALA A CA 1
ATOM 588 C C . ALA A 1 77 ? -0.367 -15.266 2.947 1.00 45.00 77 ALA A C 1
ATOM 590 O O . ALA A 1 77 ? -0.523 -14.392 3.799 1.00 45.00 77 ALA A O 1
ATOM 591 N N . ARG A 1 78 ? 0.788 -15.480 2.320 1.00 58.72 78 ARG A N 1
ATOM 592 C CA . ARG A 1 78 ? 2.051 -14.802 2.639 1.00 58.72 78 ARG A CA 1
ATOM 593 C C . ARG A 1 78 ? 2.350 -13.624 1.705 1.00 58.72 78 ARG A C 1
ATOM 595 O O . ARG A 1 78 ? 3.322 -12.917 1.891 1.00 58.72 78 ARG A O 1
ATOM 602 N N . CYS A 1 79 ? 1.502 -13.408 0.710 1.00 62.12 79 CYS A N 1
ATOM 603 C CA . CYS A 1 79 ? 1.613 -12.349 -0.278 1.00 62.12 79 CYS A CA 1
ATOM 604 C C . CYS A 1 79 ? 0.190 -11.960 -0.689 1.00 62.12 79 CYS A C 1
ATOM 606 O O . CYS A 1 79 ? -0.650 -12.848 -0.845 1.00 62.12 79 CYS A O 1
ATOM 608 N N . PHE A 1 80 ? -0.084 -10.667 -0.863 1.00 71.44 80 PHE A N 1
ATOM 609 C CA . PHE A 1 80 ? -1.393 -10.178 -1.314 1.00 71.44 80 PHE A CA 1
ATOM 610 C C . PHE A 1 80 ? -1.519 -10.140 -2.851 1.00 71.44 80 PHE A C 1
ATOM 612 O O . PHE A 1 80 ? -2.620 -10.033 -3.371 1.00 71.44 80 PHE A O 1
ATOM 619 N N . ARG A 1 81 ? -0.419 -10.333 -3.599 1.00 75.88 81 ARG A N 1
ATOM 620 C CA . ARG A 1 81 ? -0.407 -10.467 -5.074 1.00 75.88 81 ARG A CA 1
ATOM 621 C C . ARG A 1 81 ? -1.486 -11.406 -5.650 1.00 75.88 81 ARG A C 1
ATOM 623 O O . ARG A 1 81 ? -2.009 -11.088 -6.708 1.00 75.88 81 ARG A O 1
ATOM 630 N N . PRO A 1 82 ? -1.802 -12.574 -5.053 1.00 81.81 82 PRO A N 1
ATOM 631 C CA . PRO A 1 82 ? -2.786 -13.496 -5.618 1.00 81.81 82 PRO A CA 1
ATOM 632 C C . PRO A 1 82 ? -4.247 -13.093 -5.341 1.00 81.81 82 PRO A C 1
ATOM 634 O O . PRO A 1 82 ? -5.136 -13.908 -5.584 1.00 81.81 82 PRO A O 1
ATOM 637 N N . ILE A 1 83 ? -4.501 -11.899 -4.790 1.00 91.88 83 ILE A N 1
ATOM 638 C CA . ILE A 1 83 ? -5.848 -11.325 -4.684 1.00 91.88 83 ILE A CA 1
ATOM 639 C C . ILE A 1 83 ? -6.306 -10.939 -6.097 1.00 91.88 83 ILE A C 1
ATOM 641 O O . ILE A 1 83 ? -5.639 -10.114 -6.729 1.00 91.88 83 ILE A O 1
ATOM 645 N N . PRO A 1 84 ? -7.394 -11.532 -6.613 1.00 94.38 84 PRO A N 1
ATOM 646 C CA . PRO A 1 84 ? -7.891 -11.245 -7.953 1.00 94.38 84 PRO A CA 1
ATOM 647 C C . PRO A 1 84 ? -8.335 -9.790 -8.128 1.00 94.38 84 PRO A C 1
ATOM 649 O O . PRO A 1 84 ? -8.607 -9.099 -7.148 1.00 94.38 84 PRO A O 1
ATOM 652 N N . ASP A 1 85 ? -8.382 -9.315 -9.373 1.00 96.06 85 ASP A N 1
ATOM 653 C CA . ASP A 1 85 ? -8.803 -7.942 -9.694 1.00 96.06 85 ASP A CA 1
ATOM 654 C C . ASP A 1 85 ? -10.262 -7.731 -9.264 1.00 96.06 85 ASP A C 1
ATOM 656 O O . ASP A 1 85 ? -10.579 -6.711 -8.659 1.00 96.06 85 ASP A O 1
ATOM 660 N N . GLU A 1 86 ? -11.120 -8.740 -9.456 1.00 96.50 86 GLU A N 1
ATOM 661 C CA . GLU A 1 86 ? -12.535 -8.694 -9.081 1.00 96.50 86 GLU A CA 1
ATOM 662 C C . GLU A 1 86 ? -12.778 -8.485 -7.580 1.00 96.50 86 GLU A C 1
ATOM 664 O O . GLU A 1 86 ? -13.784 -7.892 -7.208 1.00 96.50 86 GLU A O 1
ATOM 669 N N . VAL A 1 87 ? -11.856 -8.920 -6.710 1.00 96.50 87 VAL A N 1
ATOM 670 C CA . VAL A 1 87 ? -11.984 -8.704 -5.259 1.00 96.50 87 VAL A CA 1
ATOM 671 C C . VAL A 1 87 ? -11.798 -7.231 -4.908 1.00 96.50 87 VAL A C 1
ATOM 673 O O . VAL A 1 87 ? -12.463 -6.745 -4.003 1.00 96.50 87 VAL A O 1
ATOM 676 N N . LEU A 1 88 ? -10.908 -6.528 -5.613 1.00 96.75 88 LEU A N 1
ATOM 677 C CA . LEU A 1 88 ? -10.653 -5.104 -5.383 1.00 96.75 88 LEU A CA 1
ATOM 678 C C . LEU A 1 88 ? -11.720 -4.242 -6.057 1.00 96.75 88 LEU A C 1
ATOM 680 O O . LEU A 1 88 ? -12.213 -3.302 -5.454 1.00 96.75 88 LEU A O 1
ATOM 684 N N . LEU A 1 89 ? -12.135 -4.613 -7.270 1.00 97.31 89 LEU A N 1
ATOM 685 C CA . LEU A 1 89 ? -13.220 -3.934 -7.984 1.00 97.31 89 LEU A CA 1
ATOM 686 C C . LEU A 1 89 ? -14.561 -4.028 -7.247 1.00 97.31 89 LEU A C 1
ATOM 688 O O . LEU A 1 89 ? -15.385 -3.135 -7.372 1.00 97.31 89 LEU A O 1
ATOM 692 N N . ALA A 1 90 ? -14.792 -5.092 -6.473 1.00 96.81 90 ALA A N 1
ATOM 693 C CA . ALA A 1 90 ? -15.992 -5.218 -5.648 1.00 96.81 90 ALA A CA 1
ATOM 694 C C . ALA A 1 90 ? -16.022 -4.255 -4.446 1.00 96.81 90 ALA A C 1
ATOM 696 O O . ALA A 1 90 ? -17.086 -4.073 -3.859 1.00 96.81 90 ALA A O 1
ATOM 697 N N . LEU A 1 91 ? -14.872 -3.688 -4.069 1.00 96.69 91 LEU A N 1
ATOM 698 C CA . LEU A 1 91 ? -14.744 -2.675 -3.018 1.00 96.69 91 LEU A CA 1
ATOM 699 C C . LEU A 1 91 ? -14.720 -1.251 -3.585 1.00 96.69 91 LEU A C 1
ATOM 701 O O . LEU A 1 91 ? -14.693 -0.308 -2.808 1.00 96.69 91 LEU A O 1
ATOM 705 N N . ASP A 1 92 ? -14.689 -1.101 -4.912 1.00 97.31 92 ASP A N 1
ATOM 706 C CA . ASP A 1 92 ? -14.670 0.205 -5.560 1.00 97.31 92 ASP A CA 1
ATOM 707 C C . ASP A 1 92 ? -15.980 0.954 -5.285 1.00 97.31 92 ASP A C 1
ATOM 709 O O . ASP A 1 92 ? -17.085 0.459 -5.558 1.00 97.31 92 ASP A O 1
ATOM 713 N N . ASP A 1 93 ? -15.832 2.150 -4.733 1.00 97.31 93 ASP A N 1
ATOM 714 C CA . ASP A 1 93 ? -16.915 3.087 -4.506 1.00 97.31 93 ASP A CA 1
ATOM 715 C C . ASP A 1 93 ? -16.495 4.526 -4.816 1.00 97.31 93 ASP A C 1
ATOM 717 O O . ASP A 1 93 ? -16.680 5.440 -4.022 1.00 97.31 93 ASP A O 1
ATOM 721 N N . ALA A 1 94 ? -15.924 4.741 -6.003 1.00 96.00 94 ALA A N 1
ATOM 722 C CA . ALA A 1 94 ? -15.440 6.058 -6.426 1.00 96.00 94 ALA A CA 1
ATOM 723 C C . ALA A 1 94 ? -16.501 7.183 -6.391 1.00 96.00 94 ALA A C 1
ATOM 725 O O . ALA A 1 94 ? -16.136 8.355 -6.337 1.00 96.00 94 ALA A O 1
ATOM 726 N N . ASP A 1 95 ? -17.790 6.829 -6.430 1.00 96.12 95 ASP A N 1
ATOM 727 C CA . ASP A 1 95 ? -18.919 7.765 -6.420 1.00 96.12 95 ASP A CA 1
ATOM 728 C C . ASP A 1 95 ? -19.592 7.906 -5.032 1.00 96.12 95 ASP A C 1
ATOM 730 O O . ASP A 1 95 ? -20.643 8.543 -4.961 1.00 96.12 95 ASP A O 1
ATOM 734 N N . ASP A 1 96 ? -19.030 7.319 -3.958 1.00 96.44 96 ASP A N 1
ATOM 735 C CA . ASP A 1 96 ? -19.595 7.329 -2.585 1.00 96.44 96 ASP A CA 1
ATOM 736 C C . ASP A 1 96 ? -21.089 6.948 -2.581 1.00 96.44 96 ASP A C 1
ATOM 738 O O . ASP A 1 96 ? -21.978 7.714 -2.192 1.00 96.44 96 ASP A O 1
ATOM 742 N N . ARG A 1 97 ? -21.407 5.768 -3.130 1.00 95.94 97 ARG A N 1
ATOM 743 C CA . ARG A 1 97 ? -22.798 5.361 -3.398 1.00 95.94 97 ARG A CA 1
ATOM 744 C C . ARG A 1 97 ? -23.569 5.043 -2.127 1.00 95.94 97 ARG A C 1
ATOM 746 O O . ARG A 1 97 ? -24.803 5.051 -2.165 1.00 95.94 97 ARG A O 1
ATOM 753 N N . ASP A 1 98 ? -22.878 4.706 -1.042 1.00 94.44 98 ASP A N 1
ATOM 754 C CA . ASP A 1 98 ? -23.499 4.472 0.260 1.00 94.44 98 ASP A CA 1
ATOM 755 C C . ASP A 1 98 ? -23.550 5.725 1.156 1.00 94.44 98 ASP A C 1
ATOM 757 O O . ASP A 1 98 ? -24.296 5.731 2.144 1.00 94.44 98 ASP A O 1
ATOM 761 N N . GLY A 1 99 ? -22.882 6.812 0.752 1.00 94.94 99 GLY A N 1
ATOM 762 C CA . GLY A 1 99 ? -22.925 8.113 1.411 1.00 94.94 99 GLY A CA 1
ATOM 763 C C . GLY A 1 99 ? -22.213 8.130 2.761 1.00 94.94 99 GLY A C 1
ATOM 764 O O . GLY A 1 99 ? -22.589 8.923 3.636 1.00 94.94 99 GLY A O 1
ATOM 765 N N . ASP A 1 100 ? -21.243 7.238 2.977 1.00 94.06 100 ASP A N 1
ATOM 766 C CA . ASP A 1 100 ? -20.432 7.209 4.192 1.00 94.06 100 ASP A CA 1
ATOM 767 C C . ASP A 1 100 ? -19.281 8.239 4.177 1.00 94.06 100 ASP A C 1
ATOM 769 O O . ASP A 1 100 ? -18.677 8.513 5.228 1.00 94.06 100 ASP A O 1
ATOM 773 N N . GLY A 1 101 ? -19.062 8.887 3.023 1.00 95.19 101 GLY A N 1
ATOM 774 C CA . GLY A 1 101 ? -18.055 9.920 2.799 1.00 95.19 101 GLY A CA 1
ATOM 775 C C . GLY A 1 101 ? -16.682 9.373 2.404 1.00 95.19 101 GLY A C 1
ATOM 776 O O . GLY A 1 101 ? -15.697 10.112 2.504 1.00 95.19 101 GLY A O 1
ATOM 777 N N . ILE A 1 102 ? -16.596 8.098 2.017 1.00 97.62 102 ILE A N 1
ATOM 778 C CA . ILE A 1 102 ? -15.377 7.414 1.583 1.00 97.62 102 ILE A CA 1
ATOM 779 C C . ILE A 1 102 ? -15.542 7.025 0.114 1.00 97.62 102 ILE A C 1
ATOM 781 O O . ILE A 1 102 ? -16.454 6.301 -0.260 1.00 97.62 102 ILE A O 1
ATOM 785 N N . SER A 1 103 ? -14.616 7.474 -0.733 1.00 97.06 103 SER A N 1
ATOM 786 C CA . SER A 1 103 ? -14.699 7.311 -2.191 1.00 97.06 103 SER A CA 1
ATOM 787 C C . SER A 1 103 ? -13.572 6.426 -2.720 1.00 97.06 103 SER A C 1
ATOM 789 O O . SER A 1 103 ? -12.871 6.766 -3.675 1.00 97.06 103 SER A O 1
ATOM 791 N N . GLY A 1 104 ? -13.363 5.284 -2.059 1.00 97.06 104 GLY A N 1
ATOM 792 C CA . GLY A 1 104 ? -12.264 4.369 -2.356 1.00 97.06 104 GLY A CA 1
ATOM 793 C C . GLY A 1 104 ? -12.301 3.860 -3.790 1.00 97.06 104 GLY A C 1
ATOM 794 O O . GLY A 1 104 ? -13.269 3.231 -4.210 1.00 97.06 104 GLY A O 1
ATOM 795 N N . ARG A 1 105 ? -11.221 4.073 -4.545 1.00 97.62 105 ARG A N 1
ATOM 796 C CA . ARG A 1 105 ? -11.182 3.746 -5.977 1.00 97.62 105 ARG A CA 1
ATOM 797 C C . ARG A 1 105 ? -10.089 2.752 -6.336 1.00 97.62 105 ARG A C 1
ATOM 799 O O . ARG A 1 105 ? -8.919 2.907 -5.976 1.00 97.62 105 ARG A O 1
ATOM 806 N N . ALA A 1 106 ? -10.429 1.746 -7.131 1.00 97.75 106 ALA A N 1
ATOM 807 C CA . ALA A 1 106 ? -9.457 0.828 -7.698 1.00 97.75 106 ALA A CA 1
ATOM 808 C C . ALA A 1 106 ? -8.660 1.529 -8.807 1.00 97.75 106 ALA A C 1
ATOM 810 O O . ALA A 1 106 ? -9.190 1.957 -9.835 1.00 97.75 106 ALA A O 1
ATOM 811 N N . ALA A 1 107 ? -7.341 1.618 -8.636 1.00 97.38 107 ALA A N 1
ATOM 812 C CA . ALA A 1 107 ? -6.460 2.119 -9.683 1.00 97.38 107 ALA A CA 1
ATOM 813 C C . ALA A 1 107 ? -6.455 1.145 -10.868 1.00 97.38 107 ALA A C 1
ATOM 815 O O . ALA A 1 107 ? -6.092 -0.014 -10.692 1.00 97.38 107 ALA A O 1
ATOM 816 N N . ILE A 1 108 ? -6.801 1.587 -12.079 1.00 97.50 108 ILE A N 1
ATOM 817 C CA . ILE A 1 108 ? -6.690 0.750 -13.283 1.00 97.50 108 ILE A CA 1
ATOM 818 C C . ILE A 1 108 ? -5.500 1.215 -14.113 1.00 97.50 108 ILE A C 1
ATOM 820 O O . ILE A 1 108 ? -5.538 2.296 -14.696 1.00 97.50 108 ILE A O 1
ATOM 824 N N . VAL A 1 109 ? -4.473 0.373 -14.199 1.00 96.88 109 VAL A N 1
ATOM 825 C CA . VAL A 1 109 ? -3.194 0.676 -14.858 1.00 96.88 109 VAL A CA 1
ATOM 826 C C . VAL A 1 109 ? -2.899 -0.327 -15.969 1.00 96.88 109 VAL A C 1
ATOM 828 O O . VAL A 1 109 ? -3.443 -1.435 -15.986 1.00 96.88 109 VAL A O 1
ATOM 831 N N . THR A 1 110 ? -2.035 0.049 -16.907 1.00 96.81 110 THR A N 1
ATOM 832 C CA . THR A 1 110 ? -1.544 -0.865 -17.945 1.00 96.81 110 THR A CA 1
ATOM 833 C C . THR A 1 110 ? -0.321 -1.608 -17.416 1.00 96.81 110 THR A C 1
ATOM 835 O O . THR A 1 110 ? 0.697 -0.998 -17.112 1.00 96.81 110 THR A O 1
ATOM 838 N N . ASP A 1 111 ? -0.406 -2.932 -17.289 1.00 95.38 111 ASP A N 1
ATOM 839 C CA . ASP A 1 111 ? 0.728 -3.759 -16.868 1.00 95.38 111 ASP A CA 1
ATOM 840 C C . ASP A 1 111 ? 1.769 -3.826 -17.987 1.00 95.38 111 ASP A C 1
ATOM 842 O O . ASP A 1 111 ? 1.550 -4.500 -18.993 1.00 95.38 111 ASP A O 1
ATOM 846 N N . ILE A 1 112 ? 2.910 -3.162 -17.808 1.00 94.25 112 ILE A N 1
ATOM 847 C CA . ILE A 1 112 ? 3.951 -3.049 -18.840 1.00 94.25 112 ILE A CA 1
ATOM 848 C C . ILE A 1 112 ? 4.468 -4.407 -19.338 1.00 94.25 112 ILE A C 1
ATOM 850 O O . ILE A 1 112 ? 4.844 -4.542 -20.497 1.00 94.25 112 ILE A O 1
ATOM 854 N N . ALA A 1 113 ? 4.431 -5.439 -18.489 1.00 92.12 113 ALA A N 1
ATOM 855 C CA . ALA A 1 113 ? 4.894 -6.774 -18.850 1.00 92.12 113 ALA A CA 1
ATOM 856 C C . ALA A 1 113 ? 3.944 -7.515 -19.806 1.00 92.12 113 ALA A C 1
ATOM 858 O O . ALA A 1 113 ? 4.377 -8.425 -20.511 1.00 92.12 113 ALA A O 1
ATOM 859 N N . THR A 1 114 ? 2.650 -7.178 -19.807 1.00 94.69 114 THR A N 1
ATOM 860 C CA . THR A 1 114 ? 1.625 -7.905 -20.578 1.00 94.69 114 THR A CA 1
ATOM 861 C C . THR A 1 114 ? 0.819 -7.024 -21.532 1.00 94.69 114 THR A C 1
ATOM 863 O O . THR A 1 114 ? 0.144 -7.546 -22.415 1.00 94.69 114 THR A O 1
ATOM 866 N N . GLY A 1 115 ? 0.858 -5.700 -21.365 1.00 95.31 115 GLY A N 1
ATOM 867 C CA . GLY A 1 115 ? 0.038 -4.732 -22.096 1.00 95.31 115 GLY A CA 1
ATOM 868 C C . GLY A 1 115 ? -1.439 -4.709 -21.682 1.00 95.31 115 GLY A C 1
ATOM 869 O O . GLY A 1 115 ? -2.220 -3.937 -22.235 1.00 95.31 115 GLY A O 1
ATOM 870 N N . HIS A 1 116 ? -1.858 -5.538 -20.723 1.00 95.50 116 HIS A N 1
ATOM 871 C CA . HIS A 1 116 ? -3.250 -5.609 -20.286 1.00 95.50 116 HIS A CA 1
ATOM 872 C C . HIS A 1 116 ? -3.567 -4.571 -19.208 1.00 95.50 116 HIS A C 1
ATOM 874 O O . HIS A 1 116 ? -2.748 -4.291 -18.332 1.00 95.50 116 HIS A O 1
ATOM 880 N N . ARG A 1 117 ? -4.801 -4.053 -19.219 1.00 96.00 117 ARG A N 1
ATOM 881 C CA . ARG A 1 117 ? -5.322 -3.240 -18.114 1.00 96.00 117 ARG A CA 1
ATOM 882 C C . ARG A 1 117 ? -5.635 -4.131 -16.918 1.00 96.00 117 ARG A C 1
ATOM 884 O O . ARG A 1 117 ? -6.328 -5.136 -17.070 1.00 96.00 117 ARG A O 1
ATOM 891 N N . ARG A 1 118 ? -5.126 -3.763 -15.745 1.00 95.88 118 ARG A N 1
ATOM 892 C CA . ARG A 1 118 ? -5.288 -4.505 -14.487 1.00 95.88 118 ARG A CA 1
ATOM 893 C C . ARG A 1 118 ? -5.425 -3.547 -13.313 1.00 95.88 118 ARG A C 1
ATOM 895 O O . ARG A 1 118 ? -5.044 -2.381 -13.411 1.00 95.88 118 ARG A O 1
ATOM 902 N N . VAL A 1 119 ? -5.912 -4.055 -12.185 1.00 97.25 119 VAL A N 1
ATOM 903 C CA . VAL A 1 119 ? -5.927 -3.282 -10.939 1.00 97.25 119 VAL A CA 1
ATOM 904 C C . VAL A 1 119 ? -4.498 -3.104 -10.413 1.00 97.25 119 VAL A C 1
ATOM 906 O O . VAL A 1 119 ? -3.767 -4.076 -10.182 1.00 97.25 119 VAL A O 1
ATOM 909 N N . GLY A 1 120 ? -4.108 -1.850 -10.226 1.00 96.31 120 GLY A N 1
ATOM 910 C CA . GLY A 1 120 ? -2.885 -1.398 -9.589 1.00 96.31 120 GLY A CA 1
ATOM 911 C C . GLY A 1 120 ? -2.865 -1.733 -8.099 1.00 96.31 120 GLY A C 1
ATOM 912 O O . GLY A 1 120 ? -3.879 -1.636 -7.414 1.00 96.31 120 GLY A O 1
ATOM 913 N N . ARG A 1 121 ? -1.723 -2.195 -7.583 1.00 94.12 121 ARG A N 1
ATOM 914 C CA . ARG A 1 121 ? -1.619 -2.748 -6.214 1.00 94.12 121 ARG A CA 1
ATOM 915 C C . ARG A 1 121 ? -0.319 -2.416 -5.498 1.00 94.12 121 ARG A C 1
ATOM 917 O O . ARG A 1 121 ? -0.239 -2.550 -4.277 1.00 94.12 121 ARG A O 1
ATOM 924 N N . PHE A 1 122 ? 0.712 -2.051 -6.251 1.00 95.06 122 PHE A N 1
ATOM 925 C CA . PHE A 1 122 ? 2.061 -1.829 -5.748 1.00 95.06 122 PHE A CA 1
ATOM 926 C C . PHE A 1 122 ? 2.474 -0.373 -5.946 1.00 95.06 122 PHE A C 1
ATOM 928 O O . PHE A 1 122 ? 1.998 0.302 -6.859 1.00 95.06 122 PHE A O 1
ATOM 935 N N . GLY A 1 123 ? 3.345 0.098 -5.054 1.00 94.38 123 GLY A N 1
ATOM 936 C CA . GLY A 1 123 ? 3.661 1.513 -4.892 1.00 94.38 123 GLY A CA 1
ATOM 937 C C . GLY A 1 123 ? 2.683 2.253 -3.973 1.00 94.38 123 GLY A C 1
ATOM 938 O O . GLY A 1 123 ? 1.700 1.685 -3.473 1.00 94.38 123 GLY A O 1
ATOM 939 N N . TRP A 1 124 ? 3.000 3.519 -3.705 1.00 95.50 124 TRP A N 1
ATOM 940 C CA . TRP A 1 124 ? 2.190 4.413 -2.873 1.00 95.50 124 TRP A CA 1
ATOM 941 C C . TRP A 1 124 ? 0.910 4.865 -3.570 1.00 95.50 124 TRP A C 1
ATOM 943 O O . TRP A 1 124 ? -0.102 5.019 -2.903 1.00 95.50 124 TRP A O 1
ATOM 953 N N . LYS A 1 125 ? 0.931 4.999 -4.897 1.00 96.88 125 LYS A N 1
ATOM 954 C CA . LYS A 1 125 ? -0.195 5.445 -5.728 1.00 96.88 125 LYS A CA 1
ATOM 955 C C . LYS A 1 125 ? -0.770 4.312 -6.584 1.00 96.88 125 LYS A C 1
ATOM 957 O O . LYS A 1 125 ? -1.392 4.544 -7.611 1.00 96.88 125 LYS A O 1
ATOM 962 N N . ALA A 1 126 ? -0.543 3.064 -6.156 1.00 96.88 126 ALA A N 1
ATOM 963 C CA . ALA A 1 126 ? -0.990 1.857 -6.854 1.00 96.88 126 ALA A CA 1
ATOM 964 C C . ALA A 1 126 ? -0.551 1.799 -8.334 1.00 96.88 126 ALA A C 1
ATOM 966 O O . ALA A 1 126 ? -1.193 1.146 -9.149 1.00 96.88 126 ALA A O 1
ATOM 967 N N . GLN A 1 127 ? 0.557 2.452 -8.686 1.00 95.56 127 GLN A N 1
ATOM 968 C CA . GLN A 1 127 ? 0.985 2.658 -10.070 1.00 95.56 127 GLN A CA 1
ATOM 969 C C . GLN A 1 127 ? 1.391 1.367 -10.806 1.00 95.56 127 GLN A C 1
ATOM 971 O O . GLN A 1 127 ? 1.438 1.347 -12.028 1.00 95.56 127 GLN A O 1
ATOM 976 N N . GLN A 1 128 ? 1.671 0.275 -10.085 1.00 96.06 128 GLN A N 1
ATOM 977 C CA . GLN A 1 128 ? 2.068 -1.002 -10.682 1.00 96.06 128 GLN A CA 1
ATOM 978 C C . GLN A 1 128 ? 1.078 -2.116 -10.319 1.00 96.06 128 GLN A C 1
ATOM 980 O O . GLN A 1 128 ? 0.725 -2.309 -9.151 1.00 96.06 128 GLN A O 1
ATOM 985 N N . ALA A 1 129 ? 0.648 -2.900 -11.312 1.00 94.94 129 ALA A N 1
ATOM 986 C CA . ALA A 1 129 ? -0.287 -4.016 -11.117 1.00 94.94 129 ALA A CA 1
ATOM 987 C C . ALA A 1 129 ? 0.390 -5.312 -10.643 1.00 94.94 129 ALA A C 1
ATOM 989 O O . ALA A 1 129 ? -0.244 -6.157 -10.003 1.00 94.94 129 ALA A O 1
ATOM 990 N N . THR A 1 130 ? 1.676 -5.499 -10.952 1.00 94.06 130 THR A N 1
ATOM 991 C CA . THR A 1 130 ? 2.405 -6.743 -10.677 1.00 94.06 130 THR A CA 1
ATOM 992 C C . THR A 1 130 ? 3.682 -6.490 -9.880 1.00 94.06 130 THR A C 1
ATOM 994 O O . THR A 1 130 ? 4.314 -5.445 -10.007 1.00 94.06 130 THR A O 1
ATOM 997 N N . LEU A 1 131 ? 4.096 -7.474 -9.068 1.00 93.44 131 LEU A N 1
ATOM 998 C CA . LEU A 1 131 ? 5.397 -7.425 -8.388 1.00 93.44 131 LEU A CA 1
ATOM 999 C C . LEU A 1 131 ? 6.557 -7.364 -9.384 1.00 93.44 131 LEU A C 1
ATOM 1001 O O . LEU A 1 131 ? 7.580 -6.785 -9.051 1.00 93.44 131 LEU A O 1
ATOM 1005 N N . LEU A 1 132 ? 6.412 -7.960 -10.573 1.00 95.38 132 LEU A N 1
ATOM 1006 C CA . LEU A 1 132 ? 7.443 -7.915 -11.606 1.00 95.38 132 LEU A CA 1
ATOM 1007 C C . LEU A 1 132 ? 7.619 -6.487 -12.129 1.00 95.38 132 LEU A C 1
ATOM 1009 O O . LEU A 1 132 ? 8.735 -5.985 -12.102 1.00 95.38 132 LEU A O 1
ATOM 1013 N N . ALA A 1 133 ? 6.528 -5.820 -12.521 1.00 95.88 133 ALA A N 1
ATOM 1014 C CA . ALA A 1 133 ? 6.578 -4.431 -12.968 1.00 95.88 133 ALA A CA 1
ATOM 1015 C C . ALA A 1 133 ? 7.079 -3.499 -11.853 1.00 95.88 133 ALA A C 1
ATOM 1017 O O . ALA A 1 133 ? 7.958 -2.684 -12.092 1.00 95.88 133 ALA A O 1
ATOM 1018 N N . PHE A 1 134 ? 6.624 -3.697 -10.609 1.00 95.50 134 PHE A N 1
ATOM 1019 C CA . PHE A 1 134 ? 7.133 -2.959 -9.447 1.00 95.50 134 PHE A CA 1
ATOM 1020 C C . PHE A 1 134 ? 8.630 -3.185 -9.193 1.00 95.50 134 PHE A C 1
ATOM 1022 O O . PHE A 1 134 ? 9.348 -2.241 -8.898 1.00 95.50 134 PHE A O 1
ATOM 1029 N N . SER A 1 135 ? 9.116 -4.421 -9.336 1.00 95.12 135 SER A N 1
ATOM 1030 C CA . SER A 1 135 ? 10.545 -4.747 -9.210 1.00 95.12 135 SER A CA 1
ATOM 1031 C C . SER A 1 135 ? 11.375 -4.071 -10.293 1.00 95.12 135 SER A C 1
ATOM 1033 O O . SER A 1 135 ? 12.446 -3.550 -10.014 1.00 95.12 135 SER A O 1
ATOM 1035 N N . ALA A 1 136 ? 10.888 -4.124 -11.530 1.00 96.75 136 ALA A N 1
ATOM 1036 C CA . ALA A 1 136 ? 11.580 -3.614 -12.698 1.00 96.75 136 ALA A CA 1
ATOM 1037 C C . ALA A 1 136 ? 11.620 -2.080 -12.718 1.00 96.75 136 ALA A C 1
ATOM 1039 O O . ALA A 1 136 ? 12.652 -1.503 -13.046 1.00 96.75 136 ALA A O 1
ATOM 1040 N N . ASP A 1 137 ? 10.533 -1.431 -12.304 1.00 95.62 137 ASP A N 1
ATOM 1041 C CA . ASP A 1 137 ? 10.492 0.019 -12.113 1.00 95.62 137 ASP A CA 1
ATOM 1042 C C . ASP A 1 137 ? 11.458 0.433 -10.992 1.00 95.62 137 ASP A C 1
ATOM 1044 O O . ASP A 1 137 ? 12.237 1.366 -11.172 1.00 95.62 137 ASP A O 1
ATOM 1048 N N . ALA A 1 138 ? 11.495 -0.344 -9.897 1.00 95.00 138 ALA A N 1
ATOM 1049 C CA . ALA A 1 138 ? 12.383 -0.083 -8.768 1.00 95.00 138 ALA A CA 1
ATOM 1050 C C . ALA A 1 138 ? 13.881 -0.220 -9.110 1.00 95.00 138 ALA A C 1
ATOM 1052 O O . ALA A 1 138 ? 14.744 0.491 -8.597 1.00 95.00 138 ALA A O 1
ATOM 1053 N N . TYR A 1 139 ? 14.213 -1.176 -9.980 1.00 95.75 139 TYR A N 1
ATOM 1054 C CA . TYR A 1 139 ? 15.578 -1.355 -10.474 1.00 95.75 139 TYR A CA 1
ATOM 1055 C C . TYR A 1 139 ? 16.054 -0.113 -11.227 1.00 95.75 139 TYR A C 1
ATOM 1057 O O . TYR A 1 139 ? 17.161 0.363 -10.981 1.00 95.75 139 TYR A O 1
ATOM 1065 N N . ARG A 1 140 ? 15.201 0.453 -12.084 1.00 94.94 140 ARG A N 1
ATOM 1066 C CA . ARG A 1 140 ? 15.550 1.654 -12.834 1.00 94.94 140 ARG A CA 1
ATOM 1067 C C . ARG A 1 140 ? 15.603 2.888 -11.931 1.00 94.94 140 ARG A C 1
ATOM 1069 O O . ARG A 1 140 ? 16.640 3.537 -11.869 1.00 94.94 140 ARG A O 1
ATOM 1076 N N . ASN A 1 141 ? 14.518 3.222 -11.229 1.00 92.44 141 ASN A N 1
ATOM 1077 C CA . ASN A 1 141 ? 14.409 4.541 -10.590 1.00 92.44 141 ASN A CA 1
ATOM 1078 C C . ASN A 1 141 ? 15.206 4.655 -9.275 1.00 92.44 141 ASN A C 1
ATOM 1080 O O . ASN A 1 141 ? 15.622 5.755 -8.913 1.00 92.44 141 ASN A O 1
ATOM 1084 N N . GLU A 1 142 ? 15.435 3.551 -8.557 1.00 92.50 142 GLU A N 1
ATOM 1085 C CA . GLU A 1 142 ? 16.105 3.564 -7.251 1.00 92.50 142 GLU A CA 1
ATOM 1086 C C . GLU A 1 142 ? 17.530 3.014 -7.308 1.00 92.50 142 GLU A C 1
ATOM 1088 O O . GLU A 1 142 ? 18.363 3.408 -6.488 1.00 92.50 142 GLU A O 1
ATOM 1093 N N . MET A 1 143 ? 17.823 2.097 -8.236 1.00 92.44 143 MET A N 1
ATOM 1094 C CA . MET A 1 143 ? 19.149 1.479 -8.350 1.00 92.44 143 MET A CA 1
ATOM 1095 C C . MET A 1 143 ? 19.947 1.931 -9.577 1.00 92.44 143 MET A C 1
ATOM 1097 O O . MET A 1 143 ? 21.158 1.713 -9.571 1.00 92.44 143 MET A O 1
ATOM 1101 N N . GLY A 1 144 ? 19.316 2.550 -10.585 1.00 91.31 144 GLY A N 1
ATOM 1102 C CA . GLY A 1 144 ? 19.969 2.890 -11.856 1.00 91.31 144 GLY A CA 1
ATOM 1103 C C . GLY A 1 144 ? 20.391 1.642 -12.633 1.00 91.31 144 GLY A C 1
ATOM 1104 O O . GLY A 1 144 ? 21.545 1.512 -13.021 1.00 91.31 144 GLY A O 1
ATOM 1105 N N . ILE A 1 145 ? 19.502 0.647 -12.701 1.00 93.94 145 ILE A N 1
ATOM 1106 C CA . ILE A 1 145 ? 19.710 -0.595 -13.451 1.00 93.94 145 ILE A CA 1
ATOM 1107 C C . ILE A 1 145 ? 18.548 -0.736 -14.426 1.00 93.94 145 ILE A C 1
ATOM 1109 O O . ILE A 1 145 ? 17.420 -1.049 -14.019 1.00 93.94 145 ILE A O 1
ATOM 1113 N N . THR A 1 146 ? 18.807 -0.538 -15.712 1.00 95.62 146 THR A N 1
ATOM 1114 C CA . THR A 1 146 ? 17.789 -0.723 -16.741 1.00 95.62 146 THR A CA 1
ATOM 1115 C C . THR A 1 146 ? 17.549 -2.211 -17.002 1.00 95.62 146 THR A C 1
ATOM 1117 O O . THR A 1 146 ? 18.338 -3.109 -16.675 1.00 95.62 146 THR A O 1
ATOM 1120 N N . ASN A 1 147 ? 16.367 -2.509 -17.531 1.00 96.75 147 ASN A N 1
ATOM 1121 C CA . ASN A 1 147 ? 15.907 -3.870 -17.782 1.00 96.75 147 ASN A CA 1
ATOM 1122 C C . ASN A 1 147 ? 15.004 -3.902 -19.017 1.00 96.75 147 ASN A C 1
ATOM 1124 O O . ASN A 1 147 ? 14.667 -2.879 -19.593 1.00 96.75 147 ASN A O 1
ATOM 1128 N N . ASP A 1 148 ? 14.585 -5.084 -19.442 1.00 95.19 148 ASP A N 1
ATOM 1129 C CA . ASP A 1 148 ? 13.785 -5.239 -20.659 1.00 95.19 148 ASP A CA 1
ATOM 1130 C C . ASP A 1 148 ? 12.359 -4.662 -20.578 1.00 95.19 148 ASP A C 1
ATOM 1132 O O . ASP A 1 148 ? 11.754 -4.432 -21.623 1.00 95.19 148 ASP A O 1
ATOM 1136 N N . LEU A 1 149 ? 11.819 -4.414 -19.378 1.00 95.69 149 LEU A N 1
ATOM 1137 C CA . LEU A 1 149 ? 10.547 -3.698 -19.206 1.00 95.69 149 LEU A CA 1
ATOM 1138 C C . LEU A 1 149 ? 10.748 -2.179 -19.176 1.00 95.69 149 LEU A C 1
ATOM 1140 O O . LEU A 1 149 ? 9.888 -1.440 -19.645 1.00 95.69 149 LEU A O 1
ATOM 1144 N N . PHE A 1 150 ? 11.884 -1.720 -18.650 1.00 95.44 150 PHE A N 1
ATOM 1145 C CA . PHE A 1 150 ? 12.257 -0.310 -18.562 1.00 95.44 150 PHE A CA 1
ATOM 1146 C C . PHE A 1 150 ? 13.699 -0.125 -19.069 1.00 95.44 150 PHE A C 1
ATOM 1148 O O . PHE A 1 150 ? 14.629 -0.102 -18.256 1.00 95.44 150 PHE A O 1
ATOM 1155 N N . PRO A 1 151 ? 13.895 -0.064 -20.401 1.00 94.12 151 PRO A N 1
ATOM 1156 C CA . PRO A 1 151 ? 15.221 -0.148 -21.019 1.00 94.12 151 PRO A CA 1
ATOM 1157 C C . PRO A 1 151 ? 15.976 1.177 -21.040 1.00 94.12 151 PRO A C 1
ATOM 1159 O O . PRO A 1 151 ? 17.181 1.171 -21.247 1.00 94.12 151 PRO A O 1
ATOM 1162 N N . ASP A 1 152 ? 15.272 2.291 -20.858 1.00 89.38 152 ASP A N 1
ATOM 1163 C CA . ASP A 1 152 ? 15.856 3.623 -20.931 1.00 89.38 152 ASP A CA 1
ATOM 1164 C C . ASP A 1 152 ? 16.101 4.178 -19.527 1.00 89.38 152 ASP A C 1
ATOM 1166 O O . ASP A 1 152 ? 15.211 4.128 -18.669 1.00 89.38 152 ASP A O 1
ATOM 1170 N N . GLU A 1 153 ? 17.284 4.751 -19.325 1.00 88.19 153 GLU A N 1
ATOM 1171 C CA . GLU A 1 153 ? 17.666 5.459 -18.106 1.00 88.19 153 GLU A CA 1
ATOM 1172 C C . GLU A 1 153 ? 16.774 6.670 -17.798 1.00 88.19 153 GLU A C 1
ATOM 1174 O O . GLU A 1 153 ? 16.245 7.339 -18.694 1.00 88.19 153 GLU A O 1
ATOM 1179 N N . VAL A 1 154 ? 16.659 7.010 -16.509 1.00 85.50 154 VAL A N 1
ATOM 1180 C CA . VAL A 1 154 ? 15.950 8.225 -16.075 1.00 85.50 154 VAL A CA 1
ATOM 1181 C C . VAL A 1 154 ? 16.949 9.311 -15.698 1.00 85.50 154 VAL A C 1
ATOM 1183 O O . VAL A 1 154 ? 17.570 9.293 -14.638 1.00 85.50 154 VAL A O 1
ATOM 1186 N N . ALA A 1 155 ? 17.064 10.314 -16.564 1.00 80.19 155 ALA A N 1
ATOM 1187 C CA . ALA A 1 155 ? 17.920 11.472 -16.356 1.00 80.19 155 ALA A CA 1
ATOM 1188 C C . ALA A 1 155 ? 17.093 12.704 -15.954 1.00 80.19 155 ALA A C 1
ATOM 1190 O O . ALA A 1 155 ? 16.412 13.307 -16.784 1.00 80.19 155 ALA A O 1
ATOM 1191 N N . PHE A 1 156 ? 17.172 13.127 -14.690 1.00 80.75 156 PHE A N 1
ATOM 1192 C CA . PHE A 1 156 ? 16.564 14.388 -14.256 1.00 80.75 156 PHE A CA 1
ATOM 1193 C C . PHE A 1 156 ? 17.559 15.543 -14.387 1.00 80.75 156 PHE A C 1
ATOM 1195 O O . PHE A 1 156 ? 18.570 15.596 -13.691 1.00 80.75 156 PHE A O 1
ATOM 1202 N N . GLY A 1 157 ? 17.253 16.496 -15.269 1.00 85.00 157 GLY A N 1
ATOM 1203 C CA . GLY A 1 157 ? 18.022 17.739 -15.401 1.00 85.00 157 GLY A CA 1
ATOM 1204 C C . GLY A 1 157 ? 19.295 17.647 -16.249 1.00 85.00 157 GLY A C 1
ATOM 1205 O O . GLY A 1 157 ? 20.037 18.626 -16.303 1.00 85.00 157 GLY A O 1
ATOM 1206 N N . ILE A 1 158 ? 19.535 16.522 -16.932 1.00 88.50 158 ILE A N 1
ATOM 1207 C CA . ILE A 1 158 ? 20.595 16.372 -17.942 1.00 88.50 158 ILE A CA 1
ATOM 1208 C C . ILE A 1 158 ? 20.048 15.672 -19.192 1.00 88.50 158 ILE A C 1
ATOM 1210 O O . ILE A 1 158 ? 19.059 14.946 -19.114 1.00 88.50 158 ILE A O 1
ATOM 1214 N N . THR A 1 159 ? 20.672 15.897 -20.349 1.00 87.31 159 THR A N 1
ATOM 1215 C CA . THR A 1 159 ? 20.266 15.256 -21.611 1.00 87.31 159 THR A CA 1
ATOM 1216 C C . THR A 1 159 ? 20.771 13.814 -21.706 1.00 87.31 159 THR A C 1
ATOM 1218 O O . THR A 1 159 ? 21.717 13.424 -21.018 1.00 87.31 159 THR A O 1
ATOM 1221 N N . ALA A 1 160 ? 20.188 13.021 -22.610 1.00 82.12 160 ALA A N 1
ATOM 1222 C CA . ALA A 1 160 ? 20.648 11.658 -22.880 1.00 82.12 160 ALA A CA 1
ATOM 1223 C C . ALA A 1 160 ? 22.116 11.620 -23.355 1.00 82.12 160 ALA A C 1
ATOM 1225 O O . ALA A 1 160 ? 22.865 10.708 -23.016 1.00 82.12 160 ALA A O 1
ATOM 1226 N N . GLU A 1 161 ? 22.565 12.629 -24.106 1.00 84.69 161 GLU A N 1
ATOM 1227 C CA . GLU A 1 161 ? 23.961 12.768 -24.537 1.00 84.69 161 GLU A CA 1
ATOM 1228 C C . GLU A 1 161 ? 24.889 13.017 -23.350 1.00 84.69 161 GLU A C 1
ATOM 1230 O O . GLU A 1 161 ? 25.971 12.440 -23.295 1.00 84.69 161 GLU A O 1
ATOM 1235 N N . GLN A 1 162 ? 24.467 13.851 -22.395 1.00 88.75 162 GLN A N 1
ATOM 1236 C CA . GLN A 1 162 ? 25.223 14.099 -21.168 1.00 88.75 162 GLN A CA 1
ATOM 1237 C C . GLN A 1 162 ? 25.285 12.846 -20.293 1.00 88.75 162 GLN A C 1
ATOM 1239 O O . GLN A 1 162 ? 26.345 12.554 -19.742 1.00 88.75 162 GLN A O 1
ATOM 1244 N N . MET A 1 163 ? 24.190 12.082 -20.214 1.00 86.38 163 MET A N 1
ATOM 1245 C CA . MET A 1 163 ? 24.163 10.812 -19.489 1.00 86.38 163 MET A CA 1
ATOM 1246 C C . MET A 1 163 ? 25.184 9.822 -20.067 1.00 86.38 163 MET A C 1
ATOM 1248 O O . MET A 1 163 ? 26.020 9.313 -19.326 1.00 86.38 163 MET A O 1
ATOM 1252 N N . LYS A 1 164 ? 25.236 9.667 -21.398 1.00 84.25 164 LYS A N 1
ATOM 1253 C CA . LYS A 1 164 ? 26.194 8.786 -22.105 1.00 84.25 164 LYS A CA 1
ATOM 1254 C C . LYS A 1 164 ? 27.675 9.122 -21.882 1.00 84.25 164 LYS A C 1
ATOM 1256 O O . LYS A 1 164 ? 28.550 8.315 -22.192 1.00 84.25 164 LYS A O 1
ATOM 1261 N N . LEU A 1 165 ? 28.001 10.319 -21.389 1.00 87.94 165 LEU A N 1
ATOM 1262 C CA . LEU A 1 165 ? 29.384 10.657 -21.022 1.00 87.94 165 LEU A CA 1
ATOM 1263 C C . LEU A 1 165 ? 29.814 9.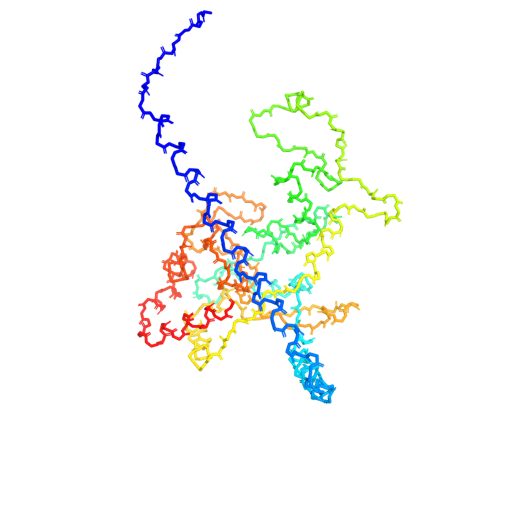970 -19.717 1.00 87.94 165 LEU A C 1
ATOM 1265 O O . LEU A 1 165 ? 30.999 9.656 -19.548 1.00 87.94 165 LEU A O 1
ATOM 1269 N N . CYS A 1 166 ? 28.857 9.757 -18.814 1.00 85.38 166 CYS A N 1
ATOM 1270 C CA . CYS A 1 166 ? 29.050 9.224 -17.468 1.00 85.38 166 CYS A CA 1
ATOM 1271 C C . CYS A 1 166 ? 28.664 7.747 -17.370 1.00 85.38 166 CYS A C 1
ATOM 1273 O O . CYS A 1 166 ? 29.322 7.006 -16.641 1.00 85.38 166 CYS A O 1
ATOM 1275 N N . ASP A 1 167 ? 27.660 7.324 -18.134 1.00 85.94 167 ASP A N 1
ATOM 1276 C CA . ASP A 1 167 ? 27.266 5.935 -18.271 1.00 85.94 167 ASP A CA 1
ATOM 1277 C C . ASP A 1 167 ? 27.777 5.353 -19.592 1.00 85.94 167 ASP A C 1
ATOM 1279 O O . ASP A 1 167 ? 27.435 5.787 -20.692 1.00 85.94 167 ASP A O 1
ATOM 1283 N N . ARG A 1 168 ? 28.689 4.393 -19.456 1.00 85.31 168 ARG A N 1
ATOM 1284 C CA . ARG A 1 168 ? 29.348 3.706 -20.573 1.00 85.31 168 ARG A CA 1
ATOM 1285 C C . ARG A 1 168 ? 28.902 2.256 -20.682 1.00 85.31 168 ARG A C 1
ATOM 1287 O O . ARG A 1 168 ? 29.444 1.526 -21.518 1.00 85.31 168 ARG A O 1
ATOM 1294 N N . ILE A 1 169 ? 28.017 1.815 -19.794 1.00 87.56 169 ILE A N 1
ATOM 1295 C CA . ILE A 1 169 ? 27.514 0.455 -19.797 1.00 87.56 169 ILE A CA 1
ATOM 1296 C C . ILE A 1 169 ? 26.348 0.395 -20.792 1.00 87.56 169 ILE A C 1
ATOM 1298 O O . ILE A 1 169 ? 25.552 1.319 -20.859 1.00 87.56 169 ILE A O 1
ATOM 1302 N N . PRO A 1 170 ? 26.292 -0.620 -21.675 1.00 89.00 170 PRO A N 1
ATOM 1303 C CA . PRO A 1 170 ? 25.174 -0.730 -22.599 1.00 89.00 170 PRO A CA 1
ATOM 1304 C C . PRO A 1 170 ? 23.913 -1.259 -21.914 1.00 89.00 170 PRO A C 1
ATOM 1306 O O . PRO A 1 170 ? 23.891 -2.433 -21.509 1.00 89.00 170 PRO A O 1
ATOM 1309 N N . ASP A 1 171 ? 22.866 -0.443 -21.960 1.00 91.06 171 ASP A N 1
ATOM 1310 C CA . ASP A 1 171 ? 21.502 -0.810 -21.599 1.00 91.06 171 ASP A CA 1
ATOM 1311 C C . ASP A 1 171 ? 20.933 -1.955 -22.481 1.00 91.06 171 ASP A C 1
ATOM 1313 O O . ASP A 1 171 ? 21.243 -2.051 -23.680 1.00 91.06 171 ASP A O 1
ATOM 1317 N N . PRO A 1 172 ? 20.063 -2.831 -21.940 1.00 94.75 172 PRO A N 1
ATOM 1318 C CA . PRO A 1 172 ? 19.764 -2.937 -20.521 1.00 94.75 172 PRO A CA 1
ATOM 1319 C C . PRO A 1 172 ? 20.869 -3.647 -19.725 1.00 94.75 172 PRO A C 1
ATOM 1321 O O . PRO A 1 172 ? 21.401 -4.660 -20.202 1.00 94.75 172 PRO A O 1
ATOM 1324 N N . GLU A 1 173 ? 21.183 -3.199 -18.502 1.00 94.56 173 GLU A N 1
ATOM 1325 C CA . GLU A 1 173 ? 22.137 -3.901 -17.621 1.00 94.56 173 GLU A CA 1
ATOM 1326 C C . GLU A 1 173 ? 21.613 -5.277 -17.204 1.00 94.56 173 GLU A C 1
ATOM 1328 O O . GLU A 1 173 ? 22.380 -6.251 -17.167 1.00 94.56 173 GLU A O 1
ATOM 1333 N N . ASP A 1 174 ? 20.319 -5.375 -16.871 1.00 96.19 174 ASP A N 1
ATOM 1334 C CA . ASP A 1 174 ? 19.713 -6.632 -16.434 1.00 96.19 174 ASP A CA 1
ATOM 1335 C C . ASP A 1 174 ? 19.545 -7.599 -17.612 1.00 96.19 174 ASP A C 1
ATOM 1337 O O . ASP A 1 174 ? 18.588 -7.550 -18.391 1.00 96.19 174 ASP A O 1
ATOM 1341 N N . LYS A 1 175 ? 20.503 -8.522 -17.728 1.00 94.75 175 LYS A N 1
ATOM 1342 C CA . LYS A 1 175 ? 20.535 -9.562 -18.759 1.00 94.75 175 LYS A CA 1
ATOM 1343 C C . LYS A 1 175 ? 20.193 -10.924 -18.156 1.00 94.75 175 LYS A C 1
ATOM 1345 O O . LYS A 1 175 ? 20.687 -11.259 -17.078 1.00 94.75 175 LYS A O 1
ATOM 1350 N N . PRO A 1 176 ? 19.431 -11.778 -18.870 1.00 95.44 176 PRO A N 1
ATOM 1351 C CA . PRO A 1 176 ? 19.134 -13.123 -18.399 1.00 95.44 176 PRO A CA 1
ATOM 1352 C C . PRO A 1 176 ? 20.401 -13.931 -18.102 1.00 95.44 176 PRO A C 1
ATOM 1354 O O . PRO A 1 176 ? 21.283 -14.078 -18.955 1.00 95.44 176 PRO A O 1
ATOM 1357 N N . ASP A 1 177 ? 20.458 -14.528 -16.914 1.00 95.06 177 ASP A N 1
ATOM 1358 C CA . ASP A 1 177 ? 21.538 -15.427 -16.524 1.00 95.06 177 ASP A CA 1
ATOM 1359 C C . ASP A 1 177 ? 21.627 -16.614 -17.496 1.00 95.06 177 ASP A C 1
ATOM 1361 O O . ASP A 1 177 ? 20.625 -17.239 -17.859 1.00 95.06 177 ASP A O 1
ATOM 1365 N N . ARG A 1 178 ? 22.847 -16.964 -17.920 1.00 95.19 178 ARG A N 1
ATOM 1366 C CA . ARG A 1 178 ? 23.059 -17.976 -18.970 1.00 95.19 178 ARG A CA 1
ATOM 1367 C C . ARG A 1 178 ? 22.542 -19.360 -18.579 1.00 95.19 178 ARG A C 1
ATOM 1369 O O . ARG A 1 178 ? 22.100 -20.103 -19.450 1.00 95.19 178 ARG A O 1
ATOM 1376 N N . ARG A 1 179 ? 22.603 -19.711 -17.291 1.00 95.62 179 ARG A N 1
ATOM 1377 C CA . ARG A 1 179 ? 22.248 -21.045 -16.790 1.00 95.62 179 ARG A CA 1
ATOM 1378 C C . ARG A 1 179 ? 20.761 -21.162 -16.477 1.00 95.62 179 ARG A C 1
ATOM 1380 O O . ARG A 1 179 ? 20.140 -22.162 -16.813 1.00 95.62 179 ARG A O 1
ATOM 1387 N N . THR A 1 180 ? 20.204 -20.170 -15.794 1.00 95.62 180 THR A N 1
ATOM 1388 C CA . THR A 1 180 ? 18.815 -20.185 -15.313 1.00 95.62 180 THR A CA 1
ATOM 1389 C C . THR A 1 180 ? 17.839 -19.546 -16.291 1.00 95.62 180 THR A C 1
ATOM 1391 O O . THR A 1 180 ? 16.637 -19.766 -16.157 1.00 95.62 180 THR A O 1
ATOM 1394 N N . ARG A 1 181 ? 18.343 -18.772 -17.265 1.00 95.31 181 ARG A N 1
ATOM 1395 C CA . ARG A 1 181 ? 17.564 -17.986 -18.237 1.00 95.31 181 ARG A CA 1
ATOM 1396 C C . ARG A 1 181 ? 16.634 -16.954 -17.586 1.00 95.31 181 ARG A C 1
ATOM 1398 O O . ARG A 1 181 ? 15.733 -16.457 -18.250 1.00 95.31 181 ARG A O 1
ATOM 1405 N N . ARG A 1 182 ? 16.855 -16.632 -16.307 1.00 95.50 182 ARG A N 1
ATOM 1406 C CA . ARG A 1 182 ? 16.100 -15.635 -15.539 1.00 95.50 182 ARG A CA 1
ATOM 1407 C C . ARG A 1 182 ? 16.852 -14.316 -15.488 1.00 95.50 182 ARG A C 1
ATOM 1409 O O . ARG A 1 182 ? 18.075 -14.324 -15.349 1.00 95.50 182 ARG A O 1
ATOM 1416 N N . ARG A 1 183 ? 16.117 -13.211 -15.545 1.00 96.00 183 ARG A N 1
ATOM 1417 C CA . ARG A 1 183 ? 16.624 -11.863 -15.267 1.00 96.00 183 ARG A CA 1
ATOM 1418 C C . ARG A 1 183 ? 16.786 -11.664 -13.756 1.00 96.00 183 ARG A C 1
ATOM 1420 O O . ARG A 1 183 ? 16.232 -12.429 -12.955 1.00 96.00 183 ARG A O 1
ATOM 1427 N N . ALA A 1 184 ? 17.522 -10.643 -13.340 1.00 95.69 184 ALA A N 1
ATOM 1428 C CA . ALA A 1 184 ? 17.625 -10.268 -11.935 1.00 95.69 184 ALA A CA 1
ATOM 1429 C C . ALA A 1 184 ? 16.250 -9.876 -11.370 1.00 95.69 184 ALA A C 1
ATOM 1431 O O . ALA A 1 184 ? 15.888 -10.356 -10.291 1.00 95.69 184 ALA A O 1
ATOM 1432 N N . ILE A 1 185 ? 15.440 -9.135 -12.136 1.00 96.69 185 ILE A N 1
ATOM 1433 C CA . ILE A 1 185 ? 14.069 -8.767 -11.744 1.00 96.69 185 ILE A CA 1
ATOM 1434 C C . ILE A 1 185 ? 13.153 -9.984 -11.517 1.00 96.69 185 ILE A C 1
ATOM 1436 O O . ILE A 1 185 ? 12.324 -9.964 -10.609 1.00 96.69 185 ILE A O 1
ATOM 1440 N N . ASP A 1 186 ? 13.339 -11.093 -12.250 1.00 95.81 186 ASP A N 1
ATOM 1441 C CA . ASP A 1 186 ? 12.562 -12.331 -12.048 1.00 95.81 186 ASP A CA 1
ATOM 1442 C C . ASP A 1 186 ? 12.899 -12.996 -10.707 1.00 95.81 186 ASP A C 1
ATOM 1444 O O . ASP A 1 186 ? 12.039 -13.555 -10.015 1.00 95.81 186 ASP A O 1
ATOM 1448 N N . ASN A 1 187 ? 14.181 -12.960 -10.340 1.00 94.88 187 ASN A N 1
ATOM 1449 C CA . ASN A 1 187 ? 14.653 -13.490 -9.068 1.00 94.88 187 ASN A CA 1
ATOM 1450 C C . ASN A 1 187 ? 14.200 -12.602 -7.907 1.00 94.88 187 ASN A C 1
ATOM 1452 O O . ASN A 1 187 ? 13.816 -13.133 -6.862 1.00 94.88 187 ASN A O 1
ATOM 1456 N N . PHE A 1 188 ? 14.186 -11.281 -8.097 1.00 94.50 188 PHE A N 1
ATOM 1457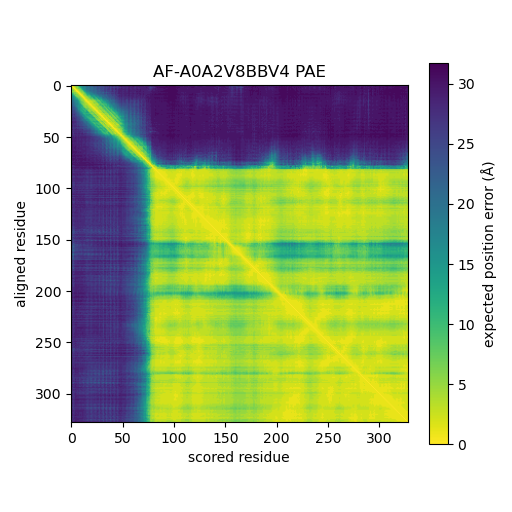 C CA . PHE A 1 188 ? 13.695 -10.341 -7.096 1.00 94.50 188 PHE A CA 1
ATOM 1458 C C . PHE A 1 188 ? 12.177 -10.460 -6.885 1.00 94.50 188 PHE A C 1
ATOM 1460 O O . PHE A 1 188 ? 11.739 -10.584 -5.739 1.00 94.50 188 PHE A O 1
ATOM 1467 N N . GLU A 1 189 ? 11.381 -10.573 -7.959 1.00 93.56 189 GLU A N 1
ATOM 1468 C CA . GLU A 1 189 ? 9.943 -10.887 -7.872 1.00 93.56 189 GLU A CA 1
ATOM 1469 C C . GLU A 1 189 ? 9.716 -12.188 -7.106 1.00 93.56 189 GLU A C 1
ATOM 1471 O O . GLU A 1 189 ? 8.911 -12.227 -6.170 1.00 93.56 189 GLU A O 1
ATOM 1476 N N . SER A 1 190 ? 10.462 -13.241 -7.460 1.00 92.06 190 SER A N 1
ATOM 1477 C CA . SER A 1 190 ? 10.343 -14.548 -6.813 1.00 92.06 190 SER A CA 1
ATOM 1478 C C . SER A 1 190 ? 10.670 -14.448 -5.322 1.00 92.06 190 SER A C 1
ATOM 1480 O O . SER A 1 190 ? 9.938 -14.991 -4.493 1.00 92.06 190 SER A O 1
ATOM 1482 N N . PHE A 1 191 ? 11.738 -13.732 -4.963 1.00 92.38 191 PHE A N 1
ATOM 1483 C CA . PHE A 1 191 ? 12.122 -13.505 -3.573 1.00 92.38 191 PHE A CA 1
ATOM 1484 C C . PHE A 1 191 ? 11.015 -12.786 -2.792 1.00 92.38 191 PHE A C 1
ATOM 1486 O O . PHE A 1 191 ? 10.561 -13.300 -1.767 1.00 92.38 191 PHE A O 1
ATOM 1493 N N . MET A 1 192 ? 10.521 -11.652 -3.297 1.00 91.19 192 MET A N 1
ATOM 1494 C CA . MET A 1 192 ? 9.468 -10.877 -2.633 1.00 91.19 192 MET A CA 1
ATOM 1495 C C . MET A 1 192 ? 8.161 -11.659 -2.500 1.00 91.19 192 MET A C 1
ATOM 1497 O O . MET A 1 192 ? 7.517 -11.637 -1.452 1.00 91.19 192 MET A O 1
ATOM 1501 N N . LYS A 1 193 ? 7.776 -12.403 -3.538 1.00 89.06 193 LYS A N 1
ATOM 1502 C CA . LYS A 1 193 ? 6.550 -13.210 -3.562 1.00 89.06 193 LYS A CA 1
ATOM 1503 C C . LYS A 1 193 ? 6.511 -14.292 -2.489 1.00 89.06 193 LYS A C 1
ATOM 1505 O O . LYS A 1 193 ? 5.426 -14.635 -2.015 1.00 89.06 193 LYS A O 1
ATOM 1510 N N . PHE A 1 194 ? 7.663 -14.859 -2.137 1.00 89.19 194 PHE A N 1
ATOM 1511 C CA . PHE A 1 194 ? 7.765 -15.916 -1.130 1.00 89.19 194 PHE A CA 1
ATOM 1512 C C . PHE A 1 194 ? 8.206 -15.413 0.247 1.00 89.19 194 PHE A C 1
ATOM 1514 O O . PHE A 1 194 ? 8.239 -16.204 1.196 1.00 89.19 194 PHE A O 1
ATOM 1521 N N . LEU A 1 195 ? 8.477 -14.114 0.391 1.00 88.19 195 LEU A N 1
ATOM 1522 C CA . LEU A 1 195 ? 8.743 -13.509 1.684 1.00 88.19 195 LEU A CA 1
ATOM 1523 C C . LEU A 1 195 ? 7.455 -13.491 2.515 1.00 88.19 195 LEU A C 1
ATOM 1525 O O . LEU A 1 195 ? 6.409 -13.030 2.068 1.00 88.19 195 LEU A O 1
ATOM 1529 N N . ALA A 1 196 ? 7.512 -14.032 3.731 1.00 84.19 196 ALA A N 1
ATOM 1530 C CA . ALA A 1 196 ? 6.367 -13.995 4.631 1.00 84.19 196 ALA A CA 1
ATOM 1531 C C . ALA A 1 196 ? 6.142 -12.566 5.154 1.00 84.19 196 ALA A C 1
ATOM 1533 O O . ALA A 1 196 ? 7.122 -11.868 5.430 1.00 84.19 196 ALA A O 1
ATOM 1534 N N . PRO A 1 197 ? 4.883 -12.139 5.360 1.00 83.12 197 PRO A N 1
ATOM 1535 C CA . PRO A 1 197 ? 4.620 -10.861 5.990 1.00 83.12 197 PRO A CA 1
ATOM 1536 C C . PRO A 1 197 ? 5.109 -10.915 7.435 1.00 83.12 197 PRO A C 1
ATOM 1538 O O . PRO A 1 197 ? 5.198 -11.992 8.040 1.00 83.12 197 PRO A O 1
ATOM 1541 N N . ALA A 1 198 ? 5.396 -9.746 8.005 1.00 86.75 198 ALA A N 1
ATOM 1542 C CA . ALA A 1 198 ? 5.669 -9.653 9.428 1.00 86.75 198 ALA A CA 1
ATOM 1543 C C . ALA A 1 198 ? 4.491 -10.269 10.199 1.00 86.75 198 ALA A C 1
ATOM 1545 O O . ALA A 1 198 ? 3.341 -9.865 10.029 1.00 86.75 198 ALA A O 1
ATOM 1546 N N . GLY A 1 199 ? 4.771 -11.284 11.021 1.00 84.62 199 GLY A N 1
ATOM 1547 C CA . GLY A 1 199 ? 3.752 -11.869 11.889 1.00 84.62 199 GLY A CA 1
ATOM 1548 C C . GLY A 1 199 ? 3.225 -10.824 12.870 1.00 84.62 199 GLY A C 1
ATOM 1549 O O . GLY A 1 199 ? 3.929 -9.857 13.170 1.00 84.62 199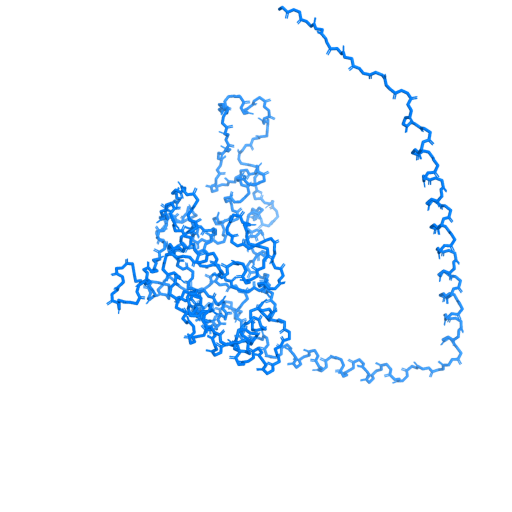 GLY A O 1
ATOM 1550 N N . ARG A 1 200 ? 2.015 -11.022 13.403 1.00 88.75 200 ARG A N 1
ATOM 1551 C CA . ARG A 1 200 ? 1.509 -10.172 14.489 1.00 88.75 200 ARG A CA 1
ATOM 1552 C C . ARG A 1 200 ? 2.418 -10.283 15.721 1.00 88.75 200 ARG A C 1
ATOM 1554 O O . ARG A 1 200 ? 3.007 -11.334 15.984 1.00 88.75 200 ARG A O 1
ATOM 1561 N N . GLY A 1 201 ? 2.545 -9.186 16.454 1.00 87.56 201 GLY A N 1
ATOM 1562 C CA . GLY A 1 201 ? 3.085 -9.166 17.806 1.00 87.56 201 GLY A CA 1
ATOM 1563 C C . GLY A 1 201 ? 2.148 -9.859 18.807 1.00 87.56 201 GLY A C 1
ATOM 1564 O O . GLY A 1 201 ? 1.109 -10.402 18.423 1.00 87.56 201 GLY A O 1
ATOM 1565 N N . PRO A 1 202 ? 2.512 -9.866 20.099 1.00 86.69 202 PRO A N 1
ATOM 1566 C CA . PRO A 1 202 ? 1.644 -10.375 21.156 1.00 86.69 202 PRO A CA 1
ATOM 1567 C C . PRO A 1 202 ? 0.281 -9.669 21.150 1.00 86.69 202 PRO A C 1
ATOM 1569 O O . PRO A 1 202 ? 0.219 -8.452 21.001 1.00 86.69 202 PRO A O 1
ATOM 1572 N N . ILE A 1 203 ? -0.796 -10.440 21.325 1.00 86.44 203 ILE A N 1
ATOM 1573 C CA . ILE A 1 203 ? -2.164 -9.922 21.451 1.00 86.44 203 ILE A CA 1
ATOM 1574 C C . ILE A 1 203 ? -2.683 -10.304 22.838 1.00 86.44 203 ILE A C 1
ATOM 1576 O O . ILE A 1 203 ? -2.970 -11.476 23.109 1.00 86.44 203 ILE A O 1
ATOM 1580 N N . ASP A 1 204 ? -2.802 -9.315 23.711 1.00 87.31 204 ASP A N 1
ATOM 1581 C CA . ASP A 1 204 ? -3.460 -9.426 25.010 1.00 87.31 204 ASP A CA 1
ATOM 1582 C C . ASP A 1 204 ? -4.977 -9.159 24.892 1.00 87.31 204 ASP A C 1
ATOM 1584 O O . ASP A 1 204 ? -5.522 -9.016 23.792 1.00 87.31 204 ASP A O 1
ATOM 1588 N N . ASP A 1 205 ? -5.692 -9.157 26.019 1.00 90.44 205 ASP A N 1
ATOM 1589 C CA . ASP A 1 205 ? -7.132 -8.866 26.033 1.00 90.44 205 ASP A CA 1
ATOM 1590 C C . ASP A 1 205 ? -7.439 -7.447 25.537 1.00 90.44 205 ASP A C 1
ATOM 1592 O O . ASP A 1 205 ? -8.425 -7.246 24.825 1.00 90.44 205 ASP A O 1
ATOM 1596 N N . ALA A 1 206 ? -6.561 -6.482 25.832 1.00 88.44 206 ALA A N 1
ATOM 1597 C CA . ALA A 1 206 ? -6.688 -5.110 25.354 1.00 88.44 206 ALA A CA 1
ATOM 1598 C C . ALA A 1 206 ? -6.571 -5.033 23.824 1.00 88.44 206 ALA A C 1
ATOM 1600 O O . ALA A 1 206 ? -7.399 -4.391 23.185 1.00 88.44 206 ALA A O 1
ATOM 1601 N N . GLY A 1 207 ? -5.614 -5.739 23.217 1.00 89.62 207 GLY A N 1
ATOM 1602 C CA . GLY A 1 207 ? -5.467 -5.825 21.765 1.00 89.62 207 GLY A CA 1
ATOM 1603 C C . GLY A 1 207 ? -6.642 -6.532 21.081 1.00 89.62 207 GLY A C 1
ATOM 1604 O O . GLY A 1 207 ? -7.055 -6.118 20.001 1.00 89.62 207 GLY A O 1
ATOM 1605 N N . ARG A 1 208 ? -7.243 -7.551 21.715 1.00 92.25 208 ARG A N 1
ATOM 1606 C CA . ARG A 1 208 ? -8.484 -8.173 21.209 1.00 92.25 208 ARG A CA 1
ATOM 1607 C C . ARG A 1 208 ? -9.661 -7.202 21.236 1.00 92.25 208 ARG A C 1
ATOM 1609 O O . ARG A 1 208 ? -10.373 -7.083 20.245 1.00 92.25 208 ARG A O 1
ATOM 1616 N N . ALA A 1 209 ? -9.848 -6.490 22.346 1.00 94.81 209 ALA A N 1
ATOM 1617 C CA . ALA A 1 209 ? -10.876 -5.458 22.448 1.00 94.81 209 ALA A CA 1
ATOM 1618 C C . ALA A 1 209 ? -10.617 -4.297 21.471 1.00 94.81 209 ALA A C 1
ATOM 1620 O O . ALA A 1 209 ? -11.557 -3.728 20.919 1.00 94.81 209 ALA A O 1
ATOM 1621 N N . GLY A 1 210 ? -9.346 -3.975 21.220 1.00 97.12 210 GLY A N 1
ATOM 1622 C CA . GLY A 1 210 ? -8.917 -2.932 20.298 1.00 97.12 210 GLY A CA 1
ATOM 1623 C C . GLY A 1 210 ? -9.307 -3.182 18.845 1.00 97.12 210 GLY A C 1
ATOM 1624 O O . GLY A 1 210 ? -9.656 -2.229 18.159 1.00 97.12 210 GLY A O 1
ATOM 1625 N N . GLU A 1 211 ? -9.327 -4.438 18.386 1.00 96.56 211 GLU A N 1
ATOM 1626 C CA . GLU A 1 211 ? -9.794 -4.788 17.032 1.00 96.56 211 GLU A CA 1
ATOM 1627 C C . GLU A 1 211 ? -11.292 -4.471 16.853 1.00 96.56 211 GLU A C 1
ATOM 1629 O O . GLU A 1 211 ? -11.707 -3.976 15.807 1.00 96.56 211 GLU A O 1
ATOM 1634 N N . ALA A 1 212 ? -12.108 -4.647 17.900 1.00 96.81 212 ALA A N 1
ATOM 1635 C CA . ALA A 1 212 ? -13.511 -4.228 17.871 1.00 96.81 212 ALA A CA 1
ATOM 1636 C C . ALA A 1 212 ? -13.655 -2.695 17.860 1.00 96.81 212 ALA A C 1
ATOM 1638 O O . ALA A 1 212 ? -14.488 -2.154 17.136 1.00 96.81 212 ALA A O 1
ATOM 1639 N N . VAL A 1 213 ? -12.815 -1.985 18.625 1.00 98.25 213 VAL A N 1
ATOM 1640 C CA . VAL A 1 213 ? -12.780 -0.511 18.615 1.00 98.25 213 VAL A CA 1
ATOM 1641 C C . VAL A 1 213 ? -12.332 0.020 17.249 1.00 98.25 213 VAL A C 1
ATOM 1643 O O . VAL A 1 213 ? -12.880 1.011 16.785 1.00 98.25 213 VAL A O 1
ATOM 1646 N N . PHE A 1 214 ? -11.394 -0.652 16.581 1.00 98.56 214 PHE A N 1
ATOM 1647 C CA . PHE A 1 214 ? -10.934 -0.314 15.233 1.00 98.56 214 PHE A CA 1
ATOM 1648 C C . PHE A 1 214 ? -12.082 -0.334 14.214 1.00 98.56 214 PHE A C 1
ATOM 1650 O O . PHE A 1 214 ? -12.246 0.613 13.446 1.00 98.56 214 PHE A O 1
ATOM 1657 N N . GLY A 1 215 ? -12.912 -1.382 14.251 1.00 98.00 215 GLY A N 1
ATOM 1658 C CA . GLY A 1 215 ? -14.121 -1.464 13.431 1.00 98.00 215 GLY A CA 1
ATOM 1659 C C . GLY A 1 215 ? -15.142 -0.383 13.792 1.00 98.00 215 GLY A C 1
ATOM 1660 O O . GLY A 1 215 ? -15.590 0.352 12.921 1.00 98.00 215 GLY A O 1
ATOM 1661 N N . ALA A 1 216 ? -15.452 -0.221 15.082 1.00 97.62 216 ALA A N 1
ATOM 1662 C CA . ALA A 1 216 ? -16.443 0.754 15.552 1.00 97.62 216 ALA A CA 1
ATOM 1663 C C . ALA A 1 216 ? -16.039 2.221 15.303 1.00 97.62 216 ALA A C 1
ATOM 1665 O O . ALA A 1 216 ? -16.898 3.083 15.136 1.00 97.62 216 ALA A O 1
ATOM 1666 N N . ALA A 1 217 ? -14.738 2.520 15.264 1.00 97.88 217 ALA A N 1
ATOM 1667 C CA . ALA A 1 217 ? -14.225 3.837 14.897 1.00 97.88 217 ALA A CA 1
ATOM 1668 C C . ALA A 1 217 ? -14.299 4.105 13.381 1.00 97.88 217 ALA A C 1
ATOM 1670 O O . ALA A 1 217 ? -14.059 5.235 12.956 1.00 97.88 217 ALA A O 1
ATOM 1671 N N . GLY A 1 218 ? -14.645 3.107 12.562 1.00 97.75 218 GLY A N 1
ATOM 1672 C CA . GLY A 1 218 ? -14.700 3.206 11.102 1.00 97.75 218 GLY A CA 1
ATOM 1673 C C . GLY A 1 218 ? -13.335 3.111 10.420 1.00 97.75 218 GLY A C 1
ATOM 1674 O O . GLY A 1 218 ? -13.230 3.386 9.235 1.00 97.75 218 GLY A O 1
ATOM 1675 N N . CYS A 1 219 ? -12.272 2.711 11.130 1.00 98.44 219 CYS A N 1
ATOM 1676 C CA . CYS A 1 219 ? -10.963 2.508 10.499 1.00 98.44 219 CYS A CA 1
ATOM 1677 C C . CYS A 1 219 ? -11.014 1.375 9.463 1.00 98.44 219 CYS A C 1
ATOM 1679 O O . CYS A 1 219 ? -10.297 1.406 8.468 1.00 98.44 219 CYS A O 1
ATOM 1681 N N . ALA A 1 220 ? -11.867 0.377 9.710 1.00 98.12 220 ALA A N 1
ATOM 1682 C CA . ALA A 1 220 ? -12.022 -0.802 8.869 1.00 98.12 220 ALA A CA 1
ATOM 1683 C C . ALA A 1 220 ? -12.689 -0.535 7.507 1.00 98.12 220 ALA A C 1
ATOM 1685 O O . ALA A 1 220 ? -12.665 -1.453 6.691 1.00 98.12 220 ALA A O 1
ATOM 1686 N N . SER A 1 221 ? -13.245 0.662 7.263 1.00 97.25 221 SER A N 1
ATOM 1687 C CA . SER A 1 221 ? -13.826 1.021 5.961 1.00 97.25 221 SER A CA 1
ATOM 1688 C C . SER A 1 221 ? -12.760 1.053 4.861 1.00 97.25 221 SER A C 1
ATOM 1690 O O . SER A 1 221 ? -12.941 0.399 3.846 1.00 97.25 221 SER A O 1
ATOM 1692 N N . CYS A 1 222 ? -11.602 1.682 5.112 1.00 98.06 222 CYS A N 1
ATOM 1693 C CA . CYS A 1 222 ? -10.456 1.635 4.186 1.00 98.06 222 CYS A CA 1
ATOM 1694 C C . CYS A 1 222 ? -9.447 0.541 4.584 1.00 98.06 222 CYS A C 1
ATOM 1696 O O . CYS A 1 222 ? -8.885 -0.200 3.775 1.00 98.06 222 CYS A O 1
ATOM 1698 N N . HIS A 1 223 ? -9.199 0.372 5.889 1.00 98.31 223 HIS A N 1
ATOM 1699 C CA . HIS A 1 223 ? -8.291 -0.660 6.391 1.00 98.31 223 HIS A CA 1
ATOM 1700 C C . HIS A 1 223 ? -8.986 -2.018 6.572 1.00 98.31 223 HIS A C 1
ATOM 1702 O O . HIS A 1 223 ? -8.960 -2.609 7.659 1.00 98.31 223 HIS A O 1
ATOM 1708 N N . VAL A 1 224 ? -9.580 -2.528 5.491 1.00 97.94 224 VAL A N 1
ATOM 1709 C CA . VAL A 1 224 ? -10.385 -3.758 5.475 1.00 97.94 224 VAL A CA 1
ATOM 1710 C C . VAL A 1 224 ? -9.618 -4.936 6.100 1.00 97.94 224 VAL A C 1
ATOM 1712 O O . VAL A 1 224 ? -8.519 -5.271 5.638 1.00 97.94 224 VAL A O 1
ATOM 1715 N N . PRO A 1 225 ? -10.157 -5.606 7.145 1.00 95.94 225 PRO A N 1
ATOM 1716 C CA . PRO A 1 225 ? -9.402 -6.574 7.942 1.00 95.94 225 PRO A CA 1
ATOM 1717 C C . PRO A 1 225 ? -8.785 -7.714 7.140 1.00 95.94 225 PRO A C 1
ATOM 1719 O O . PRO A 1 225 ? -7.667 -8.148 7.434 1.00 95.94 225 PRO A O 1
ATOM 1722 N N . SER A 1 226 ? -9.493 -8.212 6.123 1.00 95.31 226 SER A N 1
ATOM 1723 C CA . SER A 1 226 ? -8.987 -9.289 5.284 1.00 95.31 226 SER A CA 1
ATOM 1724 C C . SER A 1 226 ? -9.565 -9.304 3.881 1.00 95.31 226 SER A C 1
ATOM 1726 O O . SER A 1 226 ? -10.765 -9.128 3.714 1.00 95.31 226 SER A O 1
ATOM 1728 N N . LEU A 1 227 ? -8.726 -9.676 2.916 1.00 95.88 227 LEU A N 1
ATOM 1729 C CA . LEU A 1 227 ? -9.122 -10.015 1.549 1.00 95.88 227 LEU A CA 1
ATOM 1730 C C . LEU A 1 227 ? -8.859 -11.498 1.263 1.00 95.88 227 LEU A C 1
ATOM 1732 O O . LEU A 1 227 ? -8.206 -12.197 2.047 1.00 95.88 227 LEU A O 1
ATOM 1736 N N . GLN A 1 228 ? -9.356 -11.995 0.132 1.00 94.25 228 GLN A N 1
ATOM 1737 C CA . GLN A 1 228 ? -9.208 -13.393 -0.263 1.00 94.25 228 GLN A CA 1
ATOM 1738 C C . GLN A 1 228 ? -8.407 -13.523 -1.561 1.00 94.25 228 GLN A C 1
ATOM 1740 O O . GLN A 1 228 ? -8.580 -12.768 -2.512 1.00 94.25 228 GLN A O 1
ATOM 1745 N N . THR A 1 229 ? -7.500 -14.495 -1.590 1.00 94.25 229 THR A N 1
ATOM 1746 C CA . THR A 1 229 ? -6.779 -14.869 -2.815 1.00 94.25 229 THR A CA 1
ATOM 1747 C C . THR A 1 229 ? -7.626 -15.778 -3.696 1.00 94.25 229 THR A C 1
ATOM 1749 O O . THR A 1 229 ? -8.481 -16.516 -3.205 1.00 94.25 229 THR A O 1
ATOM 1752 N N . GLY A 1 230 ? -7.358 -15.751 -5.000 1.00 91.81 230 GLY A N 1
ATOM 1753 C CA . GLY A 1 230 ? -8.050 -16.579 -5.978 1.00 91.81 230 GLY A CA 1
ATOM 1754 C C . GLY A 1 230 ? -7.522 -18.014 -6.052 1.00 91.81 230 GLY A C 1
ATOM 1755 O O . GLY A 1 230 ? -6.639 -18.425 -5.285 1.00 91.81 230 GLY A O 1
ATOM 1756 N N . PRO A 1 231 ? -8.048 -18.806 -6.999 1.00 93.94 231 PRO A N 1
ATOM 1757 C CA . PRO A 1 231 ? -7.488 -20.105 -7.338 1.00 93.94 231 PRO A CA 1
ATOM 1758 C C . PRO A 1 231 ? -6.010 -19.989 -7.731 1.00 93.94 231 PRO A C 1
ATOM 1760 O O . PRO A 1 231 ? -5.621 -19.120 -8.510 1.00 93.94 231 PRO A O 1
ATOM 1763 N N . SER A 1 232 ? -5.167 -20.877 -7.206 1.00 92.38 232 SER A N 1
ATOM 1764 C CA . SER A 1 232 ? -3.743 -20.908 -7.545 1.00 92.38 232 SER A CA 1
ATOM 1765 C C . SER A 1 232 ? -3.215 -22.340 -7.589 1.00 92.38 232 SER A C 1
ATOM 1767 O O . SER A 1 232 ? -3.555 -23.132 -6.709 1.00 92.38 232 SER A O 1
ATOM 1769 N N . PRO A 1 233 ? -2.323 -22.680 -8.540 1.00 91.69 233 PRO A N 1
ATOM 1770 C CA . PRO A 1 233 ? -1.618 -23.961 -8.511 1.00 91.69 233 PRO A CA 1
ATOM 1771 C C . PRO A 1 233 ? -0.661 -24.063 -7.315 1.00 91.69 233 PRO A C 1
ATOM 1773 O O . PRO A 1 233 ? -0.301 -25.160 -6.898 1.00 91.69 233 PRO A O 1
ATOM 1776 N N . ASN A 1 234 ? -0.245 -22.930 -6.736 1.00 89.88 234 ASN A N 1
ATOM 1777 C CA . ASN A 1 234 ? 0.581 -22.933 -5.540 1.00 89.88 234 ASN A CA 1
ATOM 1778 C C . ASN A 1 234 ? -0.310 -22.976 -4.282 1.00 89.88 234 ASN A C 1
ATOM 1780 O O . ASN A 1 234 ? -1.053 -22.022 -4.025 1.00 89.88 234 ASN A O 1
ATOM 1784 N N . PRO A 1 235 ? -0.206 -24.017 -3.435 1.00 90.31 235 PRO A N 1
ATOM 1785 C CA . PRO A 1 235 ? -1.057 -24.168 -2.255 1.00 90.31 235 PRO A CA 1
ATOM 1786 C C . PRO A 1 235 ? -0.867 -23.065 -1.202 1.00 90.31 235 PRO A C 1
ATOM 1788 O O . PRO A 1 235 ? -1.740 -22.887 -0.353 1.00 90.31 235 PRO A O 1
ATOM 1791 N N . LEU A 1 236 ? 0.234 -22.304 -1.243 1.00 86.62 236 LEU A N 1
ATOM 1792 C CA . LEU A 1 236 ? 0.450 -21.141 -0.372 1.00 86.62 236 LEU A CA 1
ATOM 1793 C C . LEU A 1 236 ? -0.446 -19.946 -0.726 1.00 86.62 236 LEU A C 1
ATOM 1795 O O . LEU A 1 236 ? -0.630 -19.062 0.109 1.00 86.62 236 LEU A O 1
ATOM 1799 N N . PHE A 1 237 ? -0.986 -19.921 -1.945 1.00 90.31 237 PHE A N 1
ATOM 1800 C CA . PHE A 1 237 ? -1.759 -18.807 -2.499 1.00 90.31 237 PHE A CA 1
ATOM 1801 C C . PHE A 1 237 ? -3.168 -19.210 -2.936 1.00 90.31 237 PHE A C 1
ATOM 1803 O O . PHE A 1 237 ? -3.942 -18.352 -3.330 1.00 90.31 237 PHE A O 1
ATOM 1810 N N . ASN A 1 238 ? -3.501 -20.501 -2.907 1.00 93.44 238 ASN A N 1
ATOM 1811 C CA . ASN A 1 238 ? -4.792 -20.995 -3.366 1.00 93.44 238 ASN A CA 1
ATOM 1812 C C . ASN A 1 238 ? -5.885 -20.723 -2.327 1.00 93.44 238 ASN A C 1
ATOM 1814 O O . ASN A 1 238 ? -5.882 -21.367 -1.271 1.00 93.44 238 ASN A O 1
ATOM 1818 N N . ARG A 1 239 ? -6.816 -19.810 -2.635 1.00 93.62 239 ARG A N 1
ATOM 1819 C CA . ARG A 1 239 ? -8.021 -19.532 -1.825 1.00 93.62 239 ARG A CA 1
ATOM 1820 C C . ARG A 1 239 ? -7.727 -19.319 -0.338 1.00 93.62 239 ARG A C 1
ATOM 1822 O O . ARG A 1 239 ? -8.350 -19.898 0.550 1.00 93.62 239 ARG A O 1
ATOM 1829 N N . LYS A 1 240 ? -6.707 -18.516 -0.059 1.00 92.25 240 LYS A N 1
ATOM 1830 C CA . LYS A 1 240 ? -6.276 -18.124 1.284 1.00 92.25 240 LYS A CA 1
ATOM 1831 C C . LYS A 1 240 ? -6.865 -16.784 1.691 1.00 92.25 240 LYS A C 1
ATOM 1833 O O . LYS A 1 240 ? -6.918 -15.858 0.883 1.00 92.25 240 LYS A O 1
ATOM 1838 N N . VAL A 1 241 ? -7.193 -16.677 2.975 1.00 93.12 241 VAL A N 1
ATOM 1839 C CA . VAL A 1 241 ? -7.511 -15.409 3.635 1.00 93.12 241 VAL A CA 1
ATOM 1840 C C . VAL A 1 241 ? -6.215 -14.647 3.920 1.00 93.12 241 VAL A C 1
ATOM 1842 O O . VAL A 1 241 ? -5.225 -15.220 4.396 1.00 93.12 241 VAL A O 1
ATOM 1845 N N . VAL A 1 242 ? -6.233 -13.352 3.620 1.00 91.88 242 VAL A N 1
ATOM 1846 C CA . VAL A 1 242 ? -5.113 -12.416 3.711 1.00 91.88 242 VAL A CA 1
ATOM 1847 C C . VAL A 1 242 ? -5.495 -11.305 4.695 1.00 91.88 242 VAL A C 1
ATOM 1849 O O . VAL A 1 242 ? -6.174 -10.367 4.293 1.00 91.88 242 VAL A O 1
ATOM 1852 N N . PRO A 1 243 ? -5.120 -11.387 5.985 1.00 92.75 243 PRO A N 1
ATOM 1853 C CA . PRO A 1 243 ? -5.570 -10.431 7.000 1.00 92.75 243 PRO A CA 1
ATOM 1854 C C . PRO A 1 243 ? -4.753 -9.130 6.968 1.00 92.75 243 PRO A C 1
ATOM 1856 O O . PRO A 1 243 ? -3.957 -8.897 7.877 1.00 92.75 243 PRO A O 1
ATOM 1859 N N . LEU A 1 244 ? -4.853 -8.364 5.879 1.00 91.94 244 LEU A N 1
ATOM 1860 C CA . LEU A 1 244 ? -3.918 -7.291 5.529 1.00 91.94 244 LEU A CA 1
ATOM 1861 C C . LEU A 1 244 ? -4.239 -5.908 6.106 1.00 91.94 244 LEU A C 1
ATOM 1863 O O . LEU A 1 244 ? -3.320 -5.092 6.194 1.00 91.94 244 LEU A O 1
ATOM 1867 N N . PHE A 1 245 ? -5.480 -5.682 6.553 1.00 96.69 245 PHE A N 1
ATOM 1868 C CA . PHE A 1 245 ? -5.944 -4.387 7.072 1.00 96.69 245 PHE A CA 1
ATOM 1869 C C . PHE A 1 245 ? -5.756 -3.263 6.051 1.00 96.69 245 PHE A C 1
ATOM 1871 O O . PHE A 1 245 ? -5.087 -2.264 6.309 1.00 96.69 245 PHE A O 1
ATOM 1878 N N . SER A 1 246 ? -6.271 -3.494 4.849 1.00 97.81 246 SER A N 1
ATOM 1879 C CA . SER A 1 246 ? -6.308 -2.551 3.733 1.00 97.81 246 SER A CA 1
ATOM 1880 C C . SER A 1 246 ? -7.197 -3.131 2.633 1.00 97.81 246 SER A C 1
ATOM 1882 O O . SER A 1 246 ? -7.356 -4.347 2.504 1.00 97.81 246 SER A O 1
ATOM 1884 N N . ASP A 1 247 ? -7.818 -2.246 1.880 1.00 97.69 247 ASP A N 1
ATOM 1885 C CA . ASP A 1 247 ? -8.565 -2.531 0.658 1.00 97.69 247 ASP A CA 1
ATOM 1886 C C . ASP A 1 247 ? -7.691 -2.443 -0.602 1.00 97.69 247 ASP A C 1
ATOM 1888 O O . ASP A 1 247 ? -8.101 -2.886 -1.666 1.00 97.69 247 ASP A O 1
ATOM 1892 N N . LEU A 1 248 ? -6.459 -1.934 -0.475 1.00 97.62 248 LEU A N 1
ATOM 1893 C CA . LEU A 1 248 ? -5.530 -1.625 -1.566 1.00 97.62 248 LEU A CA 1
ATOM 1894 C C . LEU A 1 248 ? -6.068 -0.597 -2.580 1.00 97.62 248 LEU A C 1
ATOM 1896 O O . LEU A 1 248 ? -5.497 -0.500 -3.668 1.00 97.62 248 LEU A O 1
ATOM 1900 N N . LEU A 1 249 ? -7.102 0.168 -2.227 1.00 98.38 249 LEU A N 1
ATOM 1901 C CA . LEU A 1 249 ? -7.694 1.207 -3.068 1.00 98.38 249 LEU A CA 1
ATOM 1902 C C . LEU A 1 249 ? -7.016 2.557 -2.834 1.00 98.38 249 LEU A C 1
ATOM 1904 O O . LEU A 1 249 ? -6.249 2.720 -1.883 1.00 98.38 249 LEU A O 1
ATOM 1908 N N . LEU A 1 250 ? -7.253 3.493 -3.750 1.00 98.44 250 LEU A N 1
ATOM 1909 C CA . LEU A 1 250 ? -6.839 4.889 -3.667 1.00 98.44 250 LEU A CA 1
ATOM 1910 C C . LEU A 1 250 ? -7.854 5.693 -2.852 1.00 98.44 250 LEU A C 1
ATOM 1912 O O . LEU A 1 250 ? -9.049 5.561 -3.091 1.00 98.44 250 LEU A O 1
ATOM 1916 N N . HIS A 1 251 ? -7.351 6.529 -1.943 1.00 98.44 251 HIS A N 1
ATOM 1917 C CA . HIS A 1 251 ? -8.145 7.421 -1.094 1.00 98.44 251 HIS A CA 1
ATOM 1918 C C . HIS A 1 251 ? -7.468 8.779 -0.931 1.00 98.44 251 HIS A C 1
ATOM 1920 O O . HIS A 1 251 ? -6.237 8.845 -0.810 1.00 98.44 251 HIS A O 1
ATOM 1926 N N . ASP A 1 252 ? -8.262 9.844 -0.825 1.00 97.88 252 ASP A N 1
ATOM 1927 C CA . ASP A 1 252 ? -7.814 11.143 -0.324 1.00 97.88 252 ASP A CA 1
ATOM 1928 C C . ASP A 1 252 ? -7.982 11.217 1.202 1.00 97.88 252 ASP A C 1
ATOM 1930 O O . ASP A 1 252 ? -9.063 11.457 1.744 1.00 97.88 252 ASP A O 1
ATOM 1934 N N . ILE A 1 253 ? -6.870 11.050 1.921 1.00 96.75 253 ILE A N 1
ATOM 1935 C CA . ILE A 1 253 ? -6.819 11.220 3.382 1.00 96.75 253 ILE A CA 1
ATOM 1936 C C . ILE A 1 253 ? -6.289 12.600 3.802 1.00 96.75 253 ILE A C 1
ATOM 1938 O O . ILE A 1 253 ? -5.826 12.769 4.930 1.00 96.75 253 ILE A O 1
ATOM 1942 N N . GLY A 1 254 ? -6.302 13.590 2.907 1.00 96.06 254 GLY A N 1
ATOM 1943 C CA . GLY A 1 254 ? -5.906 14.971 3.183 1.00 96.06 254 GLY A CA 1
ATOM 1944 C C . GLY A 1 254 ? -4.400 15.194 3.342 1.00 96.06 254 GLY A C 1
ATOM 1945 O O . GLY A 1 254 ? -3.998 16.196 3.929 1.00 96.06 254 GLY A O 1
ATOM 1946 N N . THR A 1 255 ? -3.569 14.268 2.850 1.00 95.81 255 THR A N 1
ATOM 1947 C CA . THR A 1 255 ? -2.096 14.353 2.935 1.00 95.81 255 THR A CA 1
ATOM 1948 C C . THR A 1 255 ? -1.414 14.368 1.562 1.00 95.81 255 THR A C 1
ATOM 1950 O O . THR A 1 255 ? -0.226 14.126 1.479 1.00 95.81 255 THR A O 1
ATOM 1953 N N . GLY A 1 256 ? -2.144 14.667 0.482 1.00 95.44 256 GLY A N 1
ATOM 1954 C CA . GLY A 1 256 ? -1.633 14.720 -0.897 1.00 95.44 256 GLY A CA 1
ATOM 1955 C C . GLY A 1 256 ? -0.238 15.337 -1.077 1.00 95.44 256 GLY A C 1
ATOM 1956 O O . GLY A 1 256 ? 0.056 16.386 -0.507 1.00 95.44 256 GLY A O 1
ATOM 1957 N N . ASP A 1 257 ? 0.582 14.736 -1.942 1.00 96.06 257 ASP A N 1
ATOM 1958 C CA . ASP A 1 257 ? 1.924 15.226 -2.298 1.00 96.06 257 ASP A CA 1
ATOM 1959 C C . ASP A 1 257 ? 1.927 16.203 -3.486 1.00 96.06 257 ASP A C 1
ATOM 1961 O O . ASP A 1 257 ? 2.963 16.778 -3.822 1.00 96.06 257 ASP A O 1
ATOM 1965 N N . GLY A 1 258 ? 0.778 16.411 -4.135 1.00 96.62 258 GLY A N 1
ATOM 1966 C CA . GLY A 1 258 ? 0.684 17.284 -5.304 1.00 96.62 258 GLY A CA 1
ATOM 1967 C C . GLY A 1 258 ? 1.101 16.608 -6.617 1.00 96.62 258 GLY A C 1
ATOM 1968 O O . GLY A 1 258 ? 1.126 17.276 -7.651 1.00 96.62 258 GLY A O 1
ATOM 1969 N N . ILE A 1 259 ? 1.382 15.300 -6.610 1.00 95.38 259 ILE A N 1
ATOM 1970 C CA . ILE A 1 259 ? 1.920 14.573 -7.763 1.00 95.38 259 ILE A CA 1
ATOM 1971 C C . ILE A 1 259 ? 0.880 13.583 -8.295 1.00 95.38 259 ILE A C 1
ATOM 1973 O O . ILE A 1 259 ? 0.505 12.619 -7.627 1.00 95.38 259 ILE A O 1
ATOM 1977 N N . SER A 1 260 ? 0.429 13.791 -9.533 1.00 95.62 260 SER A N 1
ATOM 1978 C CA . SER A 1 260 ? -0.335 12.772 -10.262 1.00 95.62 260 SER A CA 1
ATOM 1979 C C . SER A 1 260 ? 0.592 11.647 -10.710 1.00 95.62 260 SER A C 1
ATOM 1981 O O . SER A 1 260 ? 1.664 11.911 -11.259 1.00 95.62 260 SER A O 1
ATOM 1983 N N . GLN A 1 261 ? 0.171 10.395 -10.536 1.00 93.81 261 GLN A N 1
ATOM 1984 C CA . GLN A 1 261 ? 0.940 9.241 -10.997 1.00 93.81 261 GLN A CA 1
ATOM 1985 C C . GLN A 1 261 ? 0.010 8.126 -11.468 1.00 93.81 261 GLN A C 1
ATOM 1987 O O . GLN A 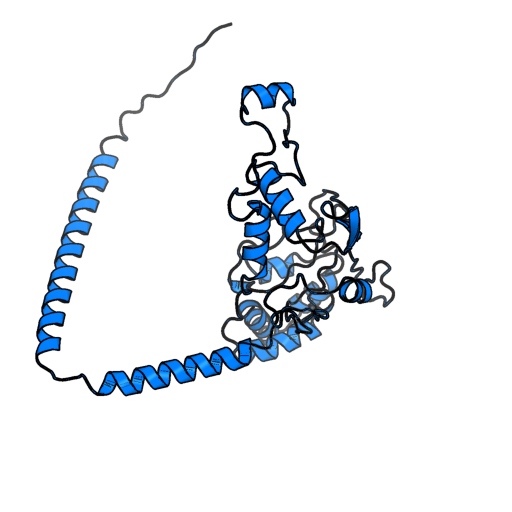1 261 ? -0.790 7.603 -10.691 1.00 93.81 261 GLN A O 1
ATOM 1992 N N . GLU A 1 262 ? 0.150 7.737 -12.737 1.00 94.25 262 GLU A N 1
ATOM 1993 C CA . GLU A 1 262 ? -0.730 6.767 -13.395 1.00 94.25 262 GLU A CA 1
ATOM 1994 C C . GLU A 1 262 ? -2.216 7.120 -13.197 1.00 94.25 262 GLU A C 1
ATOM 1996 O O . GLU A 1 262 ? -2.671 8.176 -13.632 1.00 94.25 262 GLU A O 1
ATOM 2001 N N . ALA A 1 263 ? -2.975 6.246 -12.531 1.00 94.88 263 ALA A N 1
ATOM 2002 C CA . ALA A 1 263 ? -4.398 6.420 -12.278 1.00 94.88 263 ALA A CA 1
ATOM 2003 C C . ALA A 1 263 ? -4.711 7.245 -11.016 1.00 94.88 263 ALA A C 1
ATOM 2005 O O . ALA A 1 263 ? -5.892 7.468 -10.751 1.00 94.88 263 ALA A O 1
ATOM 2006 N N . ALA A 1 264 ? -3.714 7.641 -10.219 1.00 97.19 264 ALA A N 1
ATOM 2007 C CA . ALA A 1 264 ? -3.909 8.378 -8.972 1.00 97.19 264 ALA A CA 1
ATOM 2008 C C . ALA A 1 264 ? -3.790 9.891 -9.175 1.00 97.19 264 ALA A C 1
ATOM 2010 O O . ALA A 1 264 ? -2.859 10.383 -9.823 1.00 97.19 264 ALA A O 1
ATOM 2011 N N . SER A 1 265 ? -4.712 10.625 -8.562 1.00 96.50 265 SER A N 1
ATOM 2012 C CA . SER A 1 265 ? -4.661 12.076 -8.458 1.00 96.50 265 SER A CA 1
ATOM 2013 C C . SER A 1 265 ? -3.553 12.542 -7.493 1.00 96.50 265 SER A C 1
ATOM 2015 O O . SER A 1 265 ? -2.960 11.741 -6.755 1.00 96.50 265 SER A O 1
ATOM 2017 N N . PRO A 1 266 ? -3.273 13.856 -7.455 1.00 97.44 266 PRO A N 1
ATOM 2018 C CA . PRO A 1 266 ? -2.310 14.440 -6.524 1.00 97.44 266 PRO A CA 1
ATOM 2019 C C . PRO A 1 266 ? -2.624 14.212 -5.038 1.00 97.44 266 PRO A C 1
ATOM 2021 O O . PRO A 1 266 ? -1.717 14.253 -4.207 1.00 97.44 266 PRO A O 1
ATOM 2024 N N . GLN A 1 267 ? -3.892 13.987 -4.693 1.00 96.62 267 GLN A N 1
ATOM 2025 C CA . GLN A 1 267 ? -4.356 13.824 -3.314 1.00 96.62 267 GLN A CA 1
ATOM 2026 C C . GLN A 1 267 ? -4.446 12.361 -2.878 1.00 96.62 267 GLN A C 1
ATOM 2028 O O . GLN A 1 267 ? -4.386 12.060 -1.687 1.00 96.62 267 GLN A O 1
ATOM 2033 N N . GLU A 1 268 ? -4.556 11.450 -3.840 1.00 97.62 268 GLU A N 1
ATOM 2034 C CA . GLU A 1 268 ? -4.824 10.052 -3.554 1.00 97.62 268 GLU A CA 1
ATOM 2035 C C . GLU A 1 268 ? -3.561 9.263 -3.211 1.00 97.62 268 GLU A C 1
ATOM 2037 O O . GLU A 1 268 ? -2.511 9.376 -3.859 1.00 97.62 268 GLU A O 1
ATOM 2042 N N . PHE A 1 269 ? -3.720 8.372 -2.237 1.00 98.00 269 PHE A N 1
ATOM 2043 C CA . PHE A 1 269 ? -2.760 7.335 -1.900 1.00 98.00 269 PHE A CA 1
ATOM 2044 C C . PHE A 1 269 ? -3.453 6.000 -1.697 1.00 98.00 269 PHE A C 1
ATOM 2046 O O . PHE A 1 269 ? -4.577 5.914 -1.213 1.00 98.00 269 PHE A O 1
ATOM 2053 N N . ARG A 1 270 ? -2.736 4.931 -2.036 1.00 97.88 270 ARG A N 1
ATOM 2054 C CA . ARG A 1 270 ? -3.181 3.566 -1.809 1.00 97.88 270 ARG A CA 1
ATOM 2055 C C . ARG A 1 270 ? -3.166 3.263 -0.316 1.00 97.88 270 ARG A C 1
ATOM 2057 O O . ARG A 1 270 ? -2.100 3.382 0.295 1.00 97.88 270 ARG A O 1
ATOM 2064 N N . THR A 1 271 ? -4.255 2.741 0.247 1.00 97.94 271 THR A N 1
ATOM 2065 C CA . THR A 1 271 ? -4.287 2.303 1.651 1.00 97.94 271 THR A CA 1
ATOM 2066 C C . THR A 1 271 ? -3.166 1.281 1.911 1.00 97.94 271 THR A C 1
ATOM 2068 O O . THR A 1 271 ? -3.184 0.171 1.355 1.00 97.94 271 THR A O 1
ATOM 2071 N N . PRO A 1 272 ? -2.136 1.589 2.724 1.00 95.56 272 PRO A N 1
ATOM 2072 C CA . PRO A 1 272 ? -1.034 0.664 2.956 1.00 95.56 272 PRO A CA 1
ATOM 2073 C C . PRO A 1 272 ? -1.477 -0.489 3.877 1.00 95.56 272 PRO A C 1
ATOM 2075 O O . PRO A 1 272 ? -2.153 -0.243 4.876 1.00 95.56 272 PRO A O 1
ATOM 2078 N N . PRO A 1 273 ? -1.063 -1.748 3.621 1.00 95.50 273 PRO A N 1
ATOM 2079 C CA . PRO A 1 273 ? -1.316 -2.844 4.549 1.00 95.50 273 PRO A CA 1
ATOM 2080 C C . PRO A 1 273 ? -0.668 -2.563 5.901 1.00 95.50 273 PRO A C 1
ATOM 2082 O O . PRO A 1 273 ? 0.535 -2.264 5.962 1.00 95.50 273 PRO A O 1
ATOM 2085 N N . LEU A 1 274 ? -1.431 -2.739 6.983 1.00 96.44 274 LEU A N 1
ATOM 2086 C CA . LEU A 1 274 ? -0.941 -2.530 8.352 1.00 96.44 274 LEU A CA 1
ATOM 2087 C C . LEU A 1 274 ? -0.076 -3.692 8.867 1.00 96.44 274 LEU A C 1
ATOM 2089 O O . LEU A 1 274 ? 0.359 -3.685 10.014 1.00 96.44 274 LEU A O 1
ATOM 2093 N N . TRP A 1 275 ? 0.227 -4.691 8.034 1.00 92.38 275 TRP A N 1
ATOM 2094 C CA . TRP A 1 275 ? 1.197 -5.735 8.368 1.00 92.38 275 TRP A CA 1
ATOM 2095 C C . TRP A 1 275 ? 2.551 -5.167 8.785 1.00 92.38 275 TRP A C 1
ATOM 2097 O O . TRP A 1 275 ? 3.234 -4.503 8.004 1.00 92.38 275 TRP A O 1
ATOM 2107 N N . GLY A 1 276 ? 2.988 -5.507 9.992 1.00 92.75 276 GLY A N 1
ATOM 2108 C CA . GLY A 1 276 ? 4.243 -5.032 10.551 1.00 92.75 276 GLY A CA 1
ATOM 2109 C C . GLY A 1 276 ? 4.226 -3.550 10.903 1.00 92.75 276 GLY A C 1
ATOM 2110 O O . GLY A 1 276 ? 5.310 -2.978 10.997 1.00 92.75 276 GLY A O 1
ATOM 2111 N N . LEU A 1 277 ? 3.054 -2.926 11.090 1.00 95.44 277 LEU A N 1
ATOM 2112 C CA . LEU A 1 277 ? 2.923 -1.520 11.489 1.00 95.44 277 LEU A CA 1
ATOM 2113 C C . LEU A 1 277 ? 3.839 -1.183 12.673 1.00 95.44 277 LEU A C 1
ATOM 2115 O O . LEU A 1 277 ? 4.545 -0.178 12.640 1.00 95.44 277 LEU A O 1
ATOM 2119 N N . ARG A 1 278 ? 3.930 -2.063 13.677 1.00 93.44 278 ARG A N 1
ATOM 2120 C CA . ARG A 1 278 ? 4.790 -1.853 14.856 1.00 93.44 278 ARG A CA 1
ATOM 2121 C C . ARG A 1 278 ? 6.293 -1.769 14.553 1.00 93.44 278 ARG A C 1
ATOM 2123 O O . ARG A 1 278 ? 7.057 -1.343 15.415 1.00 93.44 278 ARG A O 1
ATOM 2130 N N . LEU A 1 279 ? 6.724 -2.238 13.380 1.00 93.19 279 LEU A N 1
ATOM 2131 C CA . LEU A 1 279 ? 8.125 -2.308 12.953 1.00 93.19 279 LEU A CA 1
ATOM 2132 C C . LEU A 1 279 ? 8.513 -1.168 12.000 1.00 93.19 279 LEU A C 1
ATOM 2134 O O . LEU A 1 279 ? 9.680 -1.076 11.624 1.00 93.19 279 LEU A O 1
ATOM 2138 N N . ARG A 1 280 ? 7.561 -0.323 11.586 1.00 90.69 280 ARG A N 1
ATOM 2139 C CA . ARG A 1 280 ? 7.770 0.732 10.587 1.00 90.69 280 ARG A CA 1
ATOM 2140 C C . ARG A 1 280 ? 7.760 2.102 11.246 1.00 90.69 280 ARG A C 1
ATOM 2142 O O . ARG A 1 280 ? 6.803 2.427 11.943 1.00 90.69 280 ARG A O 1
ATOM 2149 N N . ARG A 1 281 ? 8.815 2.887 11.016 1.00 91.81 281 ARG A N 1
ATOM 2150 C CA . ARG A 1 281 ? 8.890 4.324 11.321 1.00 91.81 281 ARG A CA 1
ATOM 2151 C C . ARG A 1 281 ? 9.859 5.005 10.342 1.00 91.81 281 ARG A C 1
ATOM 2153 O O . ARG A 1 281 ? 10.889 4.392 10.051 1.00 91.81 281 ARG A O 1
ATOM 2160 N N . PRO A 1 282 ? 9.586 6.246 9.903 1.00 95.38 282 PRO A N 1
ATOM 2161 C CA . PRO A 1 282 ? 8.356 7.014 10.147 1.00 95.38 282 PRO A CA 1
ATOM 2162 C C . PRO A 1 282 ? 7.134 6.449 9.388 1.00 95.38 282 PRO A C 1
ATOM 2164 O O . PRO A 1 282 ? 7.250 5.454 8.672 1.00 95.38 282 PRO A O 1
ATOM 2167 N N . LEU A 1 283 ? 5.955 7.022 9.630 1.00 96.56 283 LEU A N 1
ATOM 2168 C CA . LEU A 1 283 ? 4.662 6.663 9.038 1.00 96.56 283 LEU A CA 1
ATOM 2169 C C . LEU A 1 283 ? 4.162 7.771 8.095 1.00 96.56 283 LEU A C 1
ATOM 2171 O O . LEU A 1 283 ? 4.696 8.878 8.106 1.00 96.56 283 LEU A O 1
ATOM 2175 N N . LEU A 1 284 ? 3.101 7.453 7.339 1.00 96.25 284 LEU A N 1
ATOM 2176 C CA . LEU A 1 284 ? 2.623 8.181 6.152 1.00 96.25 284 LEU A CA 1
ATOM 2177 C C . LEU A 1 284 ? 3.617 8.115 4.981 1.00 96.25 284 LEU A C 1
ATOM 2179 O O . LEU A 1 284 ? 4.736 7.624 5.129 1.00 96.25 284 LEU A O 1
ATOM 2183 N N . HIS A 1 285 ? 3.168 8.510 3.791 1.00 95.19 285 HIS A N 1
ATOM 2184 C CA . HIS A 1 285 ? 3.958 8.406 2.558 1.00 95.19 285 HIS A CA 1
ATOM 2185 C C . HIS A 1 285 ? 5.136 9.398 2.536 1.00 95.19 285 HIS A C 1
ATOM 2187 O O . HIS A 1 285 ? 6.158 9.118 1.916 1.00 95.19 285 HIS A O 1
ATOM 2193 N N . ASP A 1 286 ? 5.011 10.515 3.255 1.00 95.19 286 ASP A N 1
ATOM 2194 C CA . ASP A 1 286 ? 6.006 11.584 3.388 1.00 95.19 286 ASP A CA 1
ATOM 2195 C C . ASP A 1 286 ? 6.875 11.459 4.655 1.00 95.19 286 ASP A C 1
ATOM 2197 O O . ASP A 1 286 ? 7.811 12.232 4.864 1.00 95.19 286 ASP A O 1
ATOM 2201 N N . GLY A 1 287 ? 6.586 10.478 5.516 1.00 96.12 287 GLY A N 1
ATOM 2202 C CA . GLY A 1 287 ? 7.317 10.251 6.758 1.00 96.12 287 GLY A CA 1
ATOM 2203 C C . GLY A 1 287 ? 7.063 11.292 7.855 1.00 96.12 287 GLY A C 1
ATOM 2204 O O . GLY A 1 287 ? 7.863 11.385 8.789 1.00 96.12 287 GLY A O 1
ATOM 2205 N N . THR A 1 288 ? 5.984 12.074 7.779 1.00 96.44 288 THR A N 1
ATOM 2206 C CA . THR A 1 288 ? 5.695 13.139 8.760 1.00 96.44 288 THR A CA 1
ATOM 2207 C C . THR A 1 288 ? 5.239 12.629 10.128 1.00 96.44 288 THR A C 1
ATOM 2209 O O . THR A 1 288 ? 5.392 13.333 11.128 1.00 96.44 288 THR A O 1
ATOM 2212 N N . ALA A 1 289 ? 4.725 11.400 10.221 1.00 97.75 289 ALA A N 1
ATOM 2213 C CA . ALA A 1 289 ? 4.229 10.838 11.475 1.00 97.75 289 ALA A CA 1
ATOM 2214 C C . ALA A 1 289 ? 5.269 9.939 12.166 1.00 97.75 289 ALA A C 1
ATOM 2216 O O . ALA A 1 289 ? 5.668 8.894 11.649 1.00 97.75 289 ALA A O 1
ATOM 2217 N N . ALA A 1 290 ? 5.678 10.290 13.388 1.00 95.62 290 ALA A N 1
ATOM 2218 C CA . ALA A 1 290 ? 6.626 9.486 14.168 1.00 95.62 290 ALA A CA 1
ATOM 2219 C C . ALA A 1 290 ? 5.953 8.318 14.915 1.00 95.62 290 ALA A C 1
ATOM 2221 O O . ALA A 1 290 ? 6.593 7.291 15.184 1.00 95.62 290 ALA A O 1
ATOM 2222 N N . THR A 1 291 ? 4.674 8.474 15.266 1.00 96.38 291 THR A N 1
ATOM 2223 C CA . THR A 1 291 ? 3.873 7.488 16.001 1.00 96.38 291 THR A CA 1
ATOM 2224 C C . THR A 1 291 ? 2.564 7.157 15.285 1.00 96.38 291 THR A C 1
ATOM 2226 O O . THR A 1 291 ? 2.137 7.859 14.370 1.00 96.38 291 THR A O 1
ATOM 2229 N N . VAL A 1 292 ? 1.919 6.059 15.697 1.00 97.06 292 VAL A N 1
ATOM 2230 C CA . VAL A 1 292 ? 0.613 5.645 15.154 1.00 97.06 292 VAL A CA 1
ATOM 2231 C C . VAL A 1 292 ? -0.453 6.679 15.508 1.00 97.06 292 VAL A C 1
ATOM 2233 O O . VAL A 1 292 ? -1.307 7.002 14.692 1.00 97.06 292 VAL A O 1
ATOM 2236 N N . GLU A 1 293 ? -0.373 7.217 16.718 1.00 97.19 293 GLU A N 1
ATOM 2237 C CA . GLU A 1 293 ? -1.215 8.283 17.229 1.00 97.19 293 GLU A CA 1
ATOM 2238 C C . GLU A 1 293 ? -1.097 9.553 16.363 1.00 97.19 293 GLU A C 1
ATOM 2240 O O . GLU A 1 293 ? -2.127 10.098 15.960 1.00 97.19 293 GLU A O 1
ATOM 2245 N N . ASP A 1 294 ? 0.128 9.968 16.008 1.00 97.38 294 ASP A N 1
ATOM 2246 C CA . ASP A 1 294 ? 0.365 11.107 15.103 1.00 97.38 294 ASP A CA 1
ATOM 2247 C C . ASP A 1 294 ? -0.218 10.835 13.714 1.00 97.38 294 ASP A C 1
ATOM 2249 O O . ASP A 1 294 ? -0.914 11.681 13.155 1.00 97.38 294 ASP A O 1
ATOM 2253 N N . ALA A 1 295 ? 0.016 9.631 13.176 1.00 98.00 295 ALA A N 1
ATOM 2254 C CA . ALA A 1 295 ? -0.505 9.241 11.873 1.00 98.00 295 ALA A CA 1
ATOM 2255 C C . ALA A 1 295 ? -2.035 9.327 11.851 1.00 98.00 295 ALA A C 1
ATOM 2257 O O . ALA A 1 295 ? -2.589 9.950 10.952 1.00 98.00 295 ALA A O 1
ATOM 2258 N N . ILE A 1 296 ? -2.728 8.774 12.856 1.00 98.25 296 ILE A N 1
ATOM 2259 C CA . ILE A 1 296 ? -4.193 8.873 12.967 1.00 98.25 296 ILE A CA 1
ATOM 2260 C C . ILE A 1 296 ? -4.634 10.339 13.070 1.00 98.25 296 ILE A C 1
ATOM 2262 O O . ILE A 1 296 ? -5.608 10.726 12.430 1.00 98.25 296 ILE A O 1
ATOM 2266 N N . GLY A 1 297 ? -3.919 11.175 13.829 1.00 98.00 297 GLY A N 1
ATOM 2267 C CA . GLY A 1 297 ? -4.217 12.607 13.947 1.00 98.00 297 GLY A CA 1
ATOM 2268 C C . GLY A 1 297 ? -4.128 13.374 12.621 1.00 98.00 297 GLY A C 1
ATOM 2269 O O . GLY A 1 297 ? -4.892 14.317 12.403 1.00 98.00 297 GLY A O 1
ATOM 2270 N N . LEU A 1 298 ? -3.249 12.944 11.716 1.00 97.81 298 LEU A N 1
ATOM 2271 C CA . LEU A 1 298 ? -3.068 13.552 10.397 1.00 97.81 298 LEU A CA 1
ATOM 2272 C C . LEU A 1 298 ? -4.068 13.058 9.340 1.00 97.81 298 LEU A C 1
ATOM 2274 O O . LEU A 1 298 ? -4.180 13.694 8.298 1.00 97.81 298 LEU A O 1
ATOM 2278 N N . HIS A 1 299 ? -4.841 11.996 9.600 1.00 98.19 299 HIS A N 1
ATOM 2279 C CA . HIS A 1 299 ? -5.884 11.545 8.671 1.00 98.19 299 HIS A CA 1
ATOM 2280 C C . HIS A 1 299 ? -6.995 12.603 8.533 1.00 98.19 299 HIS A C 1
ATOM 2282 O O . HIS A 1 299 ? -7.755 12.866 9.468 1.00 98.19 299 HIS A O 1
ATOM 2288 N N . GLY A 1 300 ? -7.083 13.223 7.362 1.00 97.44 300 GLY A N 1
ATOM 2289 C CA . GLY A 1 300 ? -8.150 14.122 6.928 1.00 97.44 300 GLY A CA 1
ATOM 2290 C C . GLY A 1 300 ? -8.989 13.491 5.817 1.00 97.44 300 GLY A C 1
ATOM 2291 O O . GLY A 1 300 ? -9.104 12.269 5.768 1.00 97.44 300 GLY A O 1
ATOM 2292 N N . GLY A 1 301 ? -9.570 14.329 4.951 1.00 96.88 301 GLY A N 1
ATOM 2293 C CA . GLY A 1 301 ? -10.365 13.887 3.798 1.00 96.88 301 GLY A CA 1
ATOM 2294 C C . GLY A 1 301 ? -11.413 12.836 4.172 1.00 96.88 301 GLY A C 1
ATOM 2295 O O . GLY A 1 301 ? -12.114 12.989 5.177 1.00 96.88 301 GLY A O 1
ATOM 2296 N N . GLU A 1 302 ? -11.435 11.740 3.421 1.00 98.19 302 GLU A N 1
ATOM 2297 C CA . GLU A 1 302 ? -12.311 10.576 3.624 1.00 98.19 302 GLU A CA 1
ATOM 2298 C C . GLU A 1 302 ? -12.165 9.964 5.035 1.00 98.19 302 GLU A C 1
ATOM 2300 O O . GLU A 1 302 ? -13.118 9.502 5.661 1.00 98.19 302 GLU A O 1
ATOM 2305 N N . ALA A 1 303 ? -10.970 10.039 5.624 1.00 98.12 303 ALA A N 1
ATOM 2306 C CA . ALA A 1 303 ? -10.684 9.490 6.947 1.00 98.12 303 ALA A CA 1
ATOM 2307 C C . ALA A 1 303 ? -10.967 10.465 8.112 1.00 98.12 303 ALA A C 1
ATOM 2309 O O . ALA A 1 303 ? -10.797 10.099 9.285 1.00 98.12 303 ALA A O 1
ATOM 2310 N N . ALA A 1 304 ? -11.433 11.692 7.843 1.00 98.19 304 ALA A N 1
ATOM 2311 C CA . ALA A 1 304 ? -11.652 12.715 8.871 1.00 98.19 304 ALA A CA 1
ATOM 2312 C C . ALA A 1 304 ? -12.669 12.279 9.942 1.00 98.19 304 ALA A C 1
ATOM 2314 O O . ALA A 1 304 ? -12.479 12.561 11.131 1.00 98.19 304 ALA A O 1
ATOM 2315 N N . SER A 1 305 ? -13.718 11.556 9.536 1.00 97.56 305 SER A N 1
ATOM 2316 C CA . SER A 1 305 ? -14.750 11.022 10.434 1.00 97.56 305 SER A CA 1
ATOM 2317 C C . SER A 1 305 ? -14.181 9.959 11.384 1.00 97.56 305 SER A C 1
ATO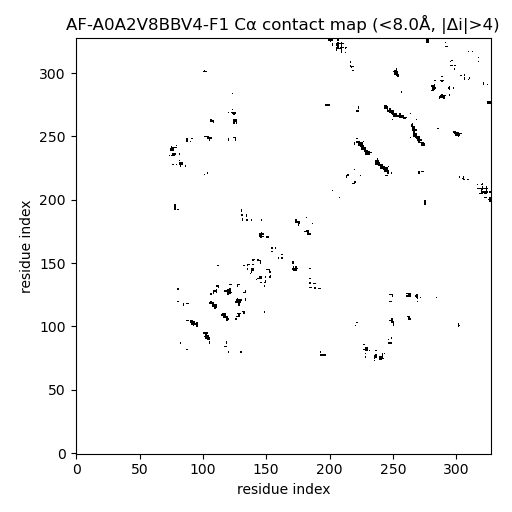M 2319 O O . SER A 1 305 ? -14.379 10.025 12.603 1.00 97.56 305 SER A O 1
ATOM 2321 N N . ALA A 1 306 ? -13.378 9.026 10.857 1.00 98.25 306 ALA A N 1
ATOM 2322 C CA . ALA A 1 306 ? -12.708 8.000 11.656 1.00 98.25 306 ALA A CA 1
ATOM 2323 C C . ALA A 1 306 ? -11.685 8.603 12.633 1.00 98.25 306 ALA A C 1
ATOM 2325 O O . ALA A 1 306 ? -11.667 8.235 13.813 1.00 98.25 306 ALA A O 1
ATOM 2326 N N . ARG A 1 307 ? -10.899 9.597 12.190 1.00 98.38 307 ARG A N 1
ATOM 2327 C CA . ARG A 1 307 ? -10.027 10.381 13.079 1.00 98.38 307 ARG A CA 1
ATOM 2328 C C . ARG A 1 307 ? -10.833 11.046 14.194 1.00 98.38 307 ARG A C 1
ATOM 2330 O O . ARG A 1 307 ? -10.447 10.953 15.357 1.00 98.38 307 ARG A O 1
ATOM 2337 N N . GLY A 1 308 ? -11.938 11.715 13.863 1.00 98.38 308 GLY A N 1
ATOM 2338 C CA . GLY A 1 308 ? -12.795 12.386 14.844 1.00 98.38 308 GLY A CA 1
ATOM 2339 C C . GLY A 1 308 ? -13.288 11.425 15.927 1.00 98.38 308 GLY A C 1
ATOM 2340 O O . GLY A 1 308 ? -13.141 11.704 17.119 1.00 98.38 308 GLY A O 1
ATOM 2341 N N . ARG A 1 309 ? -13.770 10.242 15.525 1.00 98.50 309 ARG A N 1
ATOM 2342 C CA . ARG A 1 309 ? -14.175 9.177 16.455 1.00 98.50 309 ARG A CA 1
ATOM 2343 C C . ARG A 1 309 ? -13.014 8.701 17.325 1.00 98.50 309 ARG A C 1
ATOM 2345 O O . ARG A 1 309 ? -13.192 8.602 18.535 1.00 98.50 309 ARG A O 1
ATOM 2352 N N . PHE A 1 310 ? -11.824 8.481 16.759 1.00 98.44 310 PHE A N 1
ATOM 2353 C CA . PHE A 1 310 ? -10.622 8.136 17.531 1.00 98.44 310 PHE A CA 1
ATOM 2354 C C . PHE A 1 310 ? -10.286 9.188 18.598 1.00 98.44 310 PHE A C 1
ATOM 2356 O O . PHE A 1 310 ? -10.033 8.845 19.756 1.00 98.44 310 PHE A O 1
ATOM 2363 N N . LEU A 1 311 ? -10.312 10.471 18.228 1.00 98.06 311 LEU A N 1
ATOM 2364 C CA . LEU A 1 311 ? -10.022 11.583 19.135 1.00 98.06 311 LEU A CA 1
ATOM 2365 C C . LEU A 1 311 ? -11.088 11.757 20.226 1.00 98.06 311 LEU A C 1
ATOM 2367 O O . LEU A 1 311 ? -10.762 12.274 21.295 1.00 98.06 311 LEU A O 1
ATOM 2371 N N . ALA A 1 312 ? -12.312 11.284 19.995 1.00 98.31 312 ALA A N 1
ATOM 2372 C CA . ALA A 1 312 ? -13.395 11.266 20.975 1.00 98.31 312 ALA A CA 1
ATOM 2373 C C . ALA A 1 312 ? -13.420 9.997 21.852 1.00 98.31 312 ALA A C 1
ATOM 2375 O O . ALA A 1 312 ? -14.172 9.948 22.826 1.00 98.31 312 ALA A O 1
ATOM 2376 N N . LEU A 1 313 ? -12.613 8.968 21.549 1.00 98.31 313 LEU A N 1
ATOM 2377 C CA . LEU A 1 313 ? -12.604 7.731 22.336 1.00 98.31 313 LEU A CA 1
ATOM 2378 C C . LEU A 1 313 ? -12.174 7.991 23.790 1.00 98.31 313 LEU A C 1
ATOM 2380 O O . LEU A 1 313 ? -11.148 8.659 24.004 1.00 98.31 313 LEU A O 1
ATOM 2384 N N . PRO A 1 314 ? -12.865 7.369 24.769 1.00 98.06 314 PRO A N 1
ATOM 2385 C CA . PRO A 1 314 ? -12.389 7.250 26.142 1.00 98.06 314 PRO A CA 1
ATOM 2386 C C . PRO A 1 314 ? -10.973 6.664 26.217 1.00 98.06 314 PRO A C 1
ATOM 2388 O O . PRO A 1 314 ? -10.551 5.899 25.344 1.00 98.06 314 PRO A O 1
ATOM 2391 N N . ALA A 1 315 ? -10.231 7.018 27.268 1.00 97.19 315 ALA A N 1
ATOM 2392 C CA . ALA A 1 315 ? -8.811 6.684 27.392 1.00 97.19 315 ALA A CA 1
ATOM 2393 C C . ALA A 1 315 ? -8.531 5.169 27.336 1.00 97.19 315 ALA A C 1
ATOM 2395 O O . ALA A 1 315 ? -7.574 4.746 26.688 1.00 97.19 315 ALA A O 1
ATOM 2396 N N . ASP A 1 316 ? -9.383 4.350 27.955 1.00 96.88 316 ASP A N 1
ATOM 2397 C CA . ASP A 1 316 ? -9.301 2.886 27.941 1.00 96.88 316 ASP A CA 1
ATOM 2398 C C . ASP A 1 316 ? -9.521 2.313 26.531 1.00 96.88 316 ASP A C 1
ATOM 2400 O O . ASP A 1 316 ? -8.747 1.472 26.068 1.00 96.88 316 ASP A O 1
ATOM 2404 N N . ARG A 1 317 ? -10.524 2.818 25.802 1.00 97.88 317 ARG A N 1
ATOM 2405 C CA . ARG A 1 317 ? -10.822 2.399 24.424 1.00 97.88 317 ARG A CA 1
ATOM 2406 C C . ARG A 1 317 ? -9.729 2.818 23.452 1.00 97.88 317 ARG A C 1
ATOM 2408 O O . ARG A 1 317 ? -9.345 2.029 22.589 1.00 97.88 317 ARG A O 1
ATOM 2415 N N . ARG A 1 318 ? -9.185 4.025 23.619 1.00 97.94 318 ARG A N 1
ATOM 2416 C CA . ARG A 1 318 ? -8.039 4.502 22.838 1.00 97.94 318 ARG A CA 1
ATOM 2417 C C . ARG A 1 318 ? -6.805 3.642 23.094 1.00 97.94 318 ARG A C 1
ATOM 2419 O O . ARG A 1 318 ? -6.154 3.221 22.143 1.00 97.94 318 ARG A O 1
ATOM 2426 N N . ALA A 1 319 ? -6.507 3.333 24.356 1.00 96.44 319 ALA A N 1
ATOM 2427 C CA . ALA A 1 319 ? -5.392 2.463 24.715 1.00 96.44 319 ALA A CA 1
ATOM 2428 C C . ALA A 1 319 ? -5.552 1.051 24.125 1.00 96.44 319 ALA A C 1
ATOM 2430 O O . ALA A 1 319 ? -4.589 0.515 23.578 1.00 96.44 319 ALA A O 1
ATOM 2431 N N . ALA A 1 320 ? -6.762 0.483 24.160 1.00 97.69 320 ALA A N 1
ATOM 2432 C CA . ALA A 1 320 ? -7.065 -0.811 23.547 1.00 97.69 320 ALA A CA 1
ATOM 2433 C C . ALA A 1 320 ? -6.825 -0.801 22.027 1.00 97.69 320 ALA A C 1
ATOM 2435 O O . ALA A 1 320 ? -6.127 -1.670 21.503 1.00 97.69 320 ALA A O 1
ATOM 2436 N N . LEU A 1 321 ? -7.329 0.214 21.316 1.00 97.94 321 LEU A N 1
ATOM 2437 C CA . LEU A 1 321 ? -7.096 0.383 19.878 1.00 97.94 321 LEU A CA 1
ATOM 2438 C C . LEU A 1 321 ? -5.599 0.505 19.548 1.00 97.94 321 LEU A C 1
ATOM 2440 O O . LEU A 1 321 ? -5.100 -0.143 18.630 1.00 97.94 321 LEU A O 1
ATOM 2444 N N . LEU A 1 322 ? -4.846 1.275 20.331 1.00 96.81 322 LEU A N 1
ATOM 2445 C CA . LEU A 1 322 ? -3.404 1.410 20.131 1.00 96.81 322 LEU A CA 1
ATOM 2446 C C . LEU A 1 322 ? -2.645 0.117 20.445 1.00 96.81 322 LEU A C 1
ATOM 2448 O O . LEU A 1 322 ? -1.667 -0.183 19.763 1.00 96.81 322 LEU A O 1
ATOM 2452 N N . ALA A 1 323 ? -3.089 -0.670 21.429 1.00 96.00 323 ALA A N 1
ATOM 2453 C CA . ALA A 1 323 ? -2.541 -2.000 21.695 1.00 96.00 323 ALA A CA 1
ATOM 2454 C C . ALA A 1 323 ? -2.773 -2.944 20.505 1.00 96.00 323 ALA A C 1
ATOM 2456 O O . ALA A 1 323 ? -1.848 -3.640 20.084 1.00 96.00 323 ALA A O 1
ATOM 2457 N N . PHE A 1 324 ? -3.965 -2.904 19.901 1.00 97.44 324 PHE A N 1
ATOM 2458 C CA . PHE A 1 324 ? -4.260 -3.640 18.674 1.00 97.44 324 PHE A CA 1
ATOM 2459 C C . PHE A 1 324 ? -3.328 -3.233 17.526 1.00 97.44 324 PHE A C 1
ATOM 2461 O O . PHE A 1 324 ? -2.660 -4.094 16.956 1.00 97.44 324 PHE A O 1
ATOM 2468 N N . LEU A 1 325 ? -3.195 -1.937 17.236 1.00 96.69 325 LEU A N 1
ATOM 2469 C CA . LEU A 1 325 ? -2.330 -1.440 16.159 1.00 96.69 325 LEU A CA 1
ATOM 2470 C C . LEU A 1 325 ? -0.844 -1.757 16.403 1.00 96.69 325 LEU A C 1
ATOM 2472 O O . LEU A 1 325 ? -0.127 -2.120 15.475 1.00 96.69 325 LEU A O 1
ATOM 2476 N N . LYS A 1 326 ? -0.383 -1.712 17.659 1.00 94.19 326 LYS A N 1
ATOM 2477 C CA . LYS A 1 326 ? 0.979 -2.121 18.059 1.00 94.19 326 LYS A CA 1
ATOM 2478 C C . LYS A 1 326 ? 1.190 -3.640 17.989 1.00 94.19 326 LYS A C 1
ATOM 2480 O O . LYS A 1 326 ? 2.336 -4.093 18.011 1.00 94.19 326 LYS A O 1
ATOM 2485 N N . SER A 1 327 ? 0.118 -4.427 17.877 1.00 94.06 327 SER A N 1
ATOM 2486 C CA . SER A 1 327 ? 0.194 -5.862 17.590 1.00 94.06 327 SER A CA 1
ATOM 2487 C C . SER A 1 327 ? 0.337 -6.165 16.095 1.00 94.06 327 SER A C 1
ATOM 2489 O O . SER A 1 327 ? 0.716 -7.285 15.749 1.00 94.06 327 SER A O 1
ATOM 2491 N N . LEU A 1 328 ? 0.059 -5.207 15.205 1.00 93.75 328 LEU A N 1
ATOM 2492 C CA . LEU A 1 328 ? 0.154 -5.409 13.758 1.00 93.75 328 LEU A CA 1
ATOM 2493 C C . LEU A 1 328 ? 1.596 -5.335 13.250 1.00 93.75 328 LEU A C 1
ATOM 2495 O O . LEU A 1 328 ? 2.448 -4.589 13.789 1.00 93.75 328 LEU A O 1
#